Protein AF-Q0U867-F1 (afdb_monomer_lite)

pLDDT: mean 89.94, std 13.3, range [41.59, 98.62]

Sequence (198 aa):
MQDAHPLARLRLETAWANQMTWNLAHVVNYCFDPNAEANNRSRRWQELWDQVDRWSKQRPEGFNPIWQGKGKEHGVFPEVWFTTDWHVLSFGFYHFACILLLTYKPGPKFAIRNATGLSDANQQILDHARVICGACKCAPETGPLSITVCHTIFIWGPLVTDPAEREEIAKLLVAFEQNHFWPTAWIITALKKEWGIS

Foldseek 3Di:
DPPDDVVVVVVLLVVLLVQLVVLLVLLVCLLPPPPDDPVCNQVSLVVSVVSLVCSVVPPDPLLAFPDWACDPPDRPAIAGHHPDLSSLLSLLSSLLSLLSSLQSNDDDPPPDPPDPDDDPSLVSNVNSLSHLLNSCVNCVVNLVSLVSNLVSCVSNLLVDQDPVVLVSSLVSLVSSCVVPVDPCVVVNVVSCVSNVHD

Radius of gyration: 18.04 Å; chains: 1; bounding box: 52×46×53 Å

Organism: Phaeosphaeria nodorum (strain SN15 / ATCC MYA-4574 / FGSC 10173) (NCBI:txid321614)

Secondary structure (DSSP, 8-state):
-----HHHHHHHHHHHHHHHHHHHHHHHHHHH-TT--GGGHHHHHHHHHHHHHHHHHHS-GGGS-SEEEEPSTT-SSEEEE-SSHHHHHHHHHHHHHHHHHHHT--S---S-S--SS--HHHHHHHHHHHHHHHHHHH-TT-HHHHHHHHHHHHHHGGG---HHHHHHHHHHHHHHHHHH----HHHHHHHHHHTT--

Structure (mmCIF, N/CA/C/O backbone):
data_AF-Q0U867-F1
#
_entry.id   AF-Q0U867-F1
#
loop_
_atom_site.group_PDB
_atom_site.id
_atom_site.type_symbol
_atom_site.label_atom_id
_atom_site.label_alt_id
_atom_site.label_comp_id
_atom_site.label_asym_id
_atom_site.label_entity_id
_atom_site.label_seq_id
_atom_site.pdbx_PDB_ins_code
_atom_site.Cartn_x
_atom_site.Cartn_y
_atom_site.Cartn_z
_atom_site.occupancy
_atom_site.B_iso_or_equiv
_atom_site.auth_seq_id
_atom_site.auth_comp_id
_atom_site.auth_asym_id
_atom_site.auth_atom_id
_atom_site.pdbx_PDB_model_num
ATOM 1 N N . MET A 1 1 ? 17.352 -18.228 -27.689 1.00 44.47 1 MET A N 1
ATOM 2 C CA . MET A 1 1 ? 16.931 -17.183 -26.738 1.00 44.47 1 MET A CA 1
ATOM 3 C C . MET A 1 1 ? 18.223 -16.598 -26.189 1.00 44.47 1 MET A C 1
ATOM 5 O O . MET A 1 1 ? 18.904 -17.294 -25.457 1.00 44.47 1 MET A O 1
ATOM 9 N N . GLN A 1 2 ? 18.689 -15.458 -26.706 1.00 50.69 2 GLN A N 1
ATOM 10 C CA . GLN A 1 2 ? 19.901 -14.832 -26.165 1.00 50.69 2 GLN A CA 1
ATOM 11 C C . GLN A 1 2 ? 19.541 -14.300 -24.782 1.00 50.69 2 GLN A C 1
ATOM 13 O O . GLN A 1 2 ? 18.705 -13.402 -24.684 1.00 50.69 2 GLN A O 1
ATOM 18 N N . ASP A 1 3 ? 20.119 -14.885 -23.736 1.00 54.28 3 ASP A N 1
ATOM 19 C CA . ASP A 1 3 ? 19.972 -14.378 -22.379 1.00 54.28 3 ASP A CA 1
ATOM 20 C C . ASP A 1 3 ? 20.507 -12.946 -22.351 1.00 54.28 3 ASP A C 1
ATOM 22 O O . ASP A 1 3 ? 21.703 -12.693 -22.517 1.00 54.28 3 ASP A O 1
ATOM 26 N N . ALA A 1 4 ? 19.593 -11.985 -22.229 1.00 71.06 4 ALA A N 1
ATOM 27 C CA . ALA A 1 4 ? 19.949 -10.587 -22.084 1.00 71.06 4 ALA A CA 1
ATOM 28 C C . ALA A 1 4 ? 20.891 -10.436 -20.881 1.00 71.06 4 ALA A C 1
ATOM 30 O O . ALA A 1 4 ? 20.651 -11.008 -19.817 1.00 71.06 4 ALA A O 1
ATOM 31 N N . HIS A 1 5 ? 21.959 -9.652 -21.053 1.00 80.94 5 HIS A N 1
ATOM 32 C CA . HIS A 1 5 ? 22.951 -9.394 -20.011 1.00 80.94 5 HIS A CA 1
ATOM 33 C C . HIS A 1 5 ? 22.255 -9.037 -18.677 1.00 80.94 5 HIS A C 1
ATOM 35 O O . HIS A 1 5 ? 21.370 -8.177 -18.697 1.00 80.94 5 HIS A O 1
ATOM 41 N N . PRO A 1 6 ? 22.645 -9.603 -17.515 1.00 81.50 6 PRO A N 1
ATOM 42 C CA . PRO A 1 6 ? 21.950 -9.389 -16.236 1.00 81.50 6 PRO A CA 1
ATOM 43 C C . PRO A 1 6 ? 21.694 -7.912 -15.890 1.00 81.50 6 PRO A C 1
ATOM 45 O O . PRO A 1 6 ? 20.627 -7.547 -15.402 1.00 81.50 6 PRO A O 1
ATOM 48 N N . LEU A 1 7 ? 22.637 -7.028 -16.234 1.00 85.75 7 LEU A N 1
ATOM 49 C CA . LEU A 1 7 ? 22.480 -5.575 -16.067 1.00 85.75 7 LEU A CA 1
ATOM 50 C C . LEU A 1 7 ? 21.364 -4.949 -16.920 1.00 85.75 7 LEU A C 1
ATOM 52 O O . LEU A 1 7 ? 20.786 -3.947 -16.510 1.00 85.75 7 LEU A O 1
ATOM 56 N N . ALA A 1 8 ? 21.056 -5.492 -18.100 1.00 85.75 8 ALA A N 1
ATOM 57 C CA . ALA A 1 8 ? 19.957 -5.001 -18.930 1.00 85.75 8 ALA A CA 1
ATOM 58 C C . ALA A 1 8 ? 18.604 -5.297 -18.269 1.00 85.75 8 ALA A C 1
ATOM 60 O O . ALA A 1 8 ? 17.744 -4.418 -18.212 1.00 85.75 8 ALA A O 1
ATOM 61 N N . ARG A 1 9 ? 18.456 -6.497 -17.693 1.00 84.44 9 ARG A N 1
ATOM 62 C CA . ARG A 1 9 ? 17.285 -6.863 -16.890 1.00 84.44 9 ARG A CA 1
ATOM 63 C C . ARG A 1 9 ? 17.156 -5.971 -15.657 1.00 84.44 9 ARG A C 1
ATOM 65 O O . ARG A 1 9 ? 16.085 -5.418 -15.432 1.00 84.44 9 ARG A O 1
ATOM 72 N N . LEU A 1 10 ? 18.247 -5.770 -14.915 1.00 86.56 10 LEU A N 1
ATOM 73 C CA . LEU A 1 10 ? 18.243 -4.912 -13.728 1.00 86.56 10 LEU A CA 1
ATOM 74 C C . LEU A 1 10 ? 17.824 -3.472 -14.061 1.00 86.56 10 LEU A C 1
ATOM 76 O O . LEU A 1 10 ? 16.982 -2.908 -13.373 1.00 86.56 10 LEU A O 1
ATOM 80 N N . ARG A 1 11 ? 18.350 -2.892 -15.150 1.00 89.06 11 ARG A N 1
ATOM 81 C CA . ARG A 1 11 ? 17.951 -1.551 -15.618 1.00 89.06 11 ARG A CA 1
ATOM 82 C C . ARG A 1 11 ? 16.455 -1.462 -15.909 1.00 89.06 11 ARG A C 1
ATOM 84 O O . ARG A 1 11 ? 15.832 -0.466 -15.549 1.00 89.06 11 ARG A O 1
ATOM 91 N N . LEU A 1 12 ? 15.890 -2.486 -16.548 1.00 90.50 12 LEU A N 1
ATOM 92 C CA . LEU A 1 12 ? 14.460 -2.540 -16.836 1.00 90.50 12 LEU A CA 1
ATOM 93 C C . LEU A 1 12 ? 13.636 -2.643 -15.545 1.00 90.50 12 LEU A C 1
ATOM 95 O O . LEU A 1 12 ? 12.696 -1.873 -15.374 1.00 90.50 12 LEU A O 1
ATOM 99 N N . GLU A 1 13 ? 14.002 -3.533 -14.619 1.00 92.00 13 GLU A N 1
ATOM 100 C CA . GLU A 1 13 ? 13.322 -3.659 -13.320 1.00 92.00 13 GLU A CA 1
ATOM 101 C C . GLU A 1 13 ? 13.399 -2.348 -12.517 1.00 92.00 13 GLU A C 1
ATOM 103 O O . GLU A 1 13 ? 12.382 -1.862 -12.028 1.00 92.00 13 GLU A O 1
ATOM 108 N N . THR A 1 14 ? 14.563 -1.692 -12.466 1.00 93.75 14 THR A N 1
ATOM 109 C CA . THR A 1 14 ? 14.699 -0.378 -11.816 1.00 93.75 14 THR A CA 1
ATOM 110 C C . THR A 1 14 ? 13.812 0.684 -12.471 1.00 93.75 14 THR A C 1
ATOM 112 O O . THR A 1 14 ? 13.195 1.483 -11.768 1.00 93.75 14 THR A O 1
ATOM 115 N N . ALA A 1 15 ? 13.694 0.695 -13.803 1.00 96.38 15 ALA A N 1
ATOM 116 C CA . ALA A 1 15 ? 12.822 1.636 -14.504 1.00 96.38 15 ALA A CA 1
ATOM 117 C C . ALA A 1 15 ? 11.340 1.440 -14.134 1.00 96.38 15 ALA A C 1
ATOM 119 O O . ALA A 1 15 ? 10.644 2.423 -13.885 1.00 96.38 15 ALA A O 1
ATOM 120 N N . TRP A 1 16 ? 10.872 0.192 -14.031 1.00 97.38 16 TRP A N 1
ATOM 121 C CA . TRP A 1 16 ? 9.497 -0.121 -13.621 1.00 97.38 16 TRP A CA 1
ATOM 122 C C . TRP A 1 16 ? 9.206 0.253 -12.167 1.00 97.38 16 TRP A C 1
ATOM 124 O O . TRP A 1 16 ? 8.145 0.819 -11.888 1.00 97.38 16 TRP A O 1
ATOM 134 N N . ALA A 1 17 ? 10.146 -0.005 -11.255 1.00 97.38 17 ALA A N 1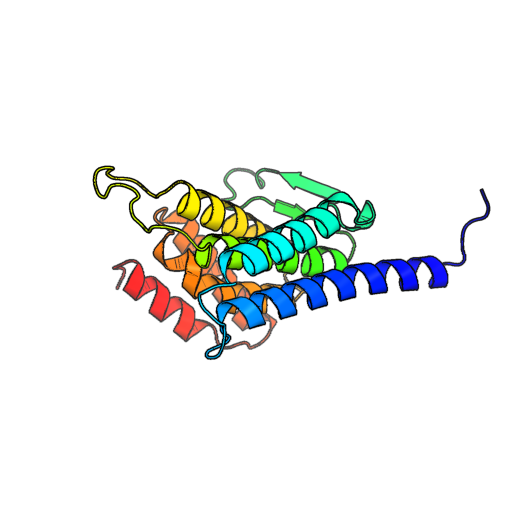
ATOM 135 C CA . ALA A 1 17 ? 10.018 0.408 -9.860 1.00 97.38 17 ALA A CA 1
ATOM 136 C C . ALA A 1 17 ? 9.960 1.941 -9.740 1.00 97.38 17 ALA A C 1
ATOM 138 O O . ALA A 1 17 ? 9.046 2.494 -9.126 1.00 97.38 17 ALA A O 1
ATOM 139 N N . ASN A 1 18 ? 10.869 2.641 -10.425 1.00 97.62 18 ASN A N 1
ATOM 140 C CA . ASN A 1 18 ? 10.888 4.103 -10.467 1.00 97.62 18 ASN A CA 1
ATOM 141 C C . ASN A 1 18 ? 9.613 4.684 -11.084 1.00 97.62 18 ASN A C 1
ATOM 143 O O . ASN A 1 18 ? 9.127 5.714 -10.621 1.00 97.62 18 ASN A O 1
ATOM 147 N N . GLN A 1 19 ? 9.044 4.026 -12.096 1.00 98.25 19 GLN A N 1
ATOM 148 C CA . GLN A 1 19 ? 7.783 4.451 -12.692 1.00 98.25 19 GLN A CA 1
ATOM 149 C C . GLN A 1 19 ? 6.631 4.392 -11.681 1.00 98.25 19 GLN A C 1
ATOM 151 O O . GLN A 1 19 ? 5.823 5.318 -11.648 1.00 98.25 19 GLN A O 1
ATOM 156 N N . MET A 1 20 ? 6.558 3.366 -10.824 1.00 98.50 20 MET A N 1
ATOM 157 C CA . MET A 1 20 ? 5.519 3.320 -9.788 1.00 98.50 20 MET A CA 1
ATOM 158 C C . MET A 1 20 ? 5.722 4.403 -8.730 1.00 98.50 20 MET A C 1
ATOM 160 O O . MET A 1 20 ? 4.768 5.079 -8.357 1.00 98.50 20 MET A O 1
ATOM 164 N N . THR A 1 21 ? 6.964 4.631 -8.299 1.00 98.31 21 THR A N 1
ATOM 165 C CA . THR A 1 21 ? 7.303 5.743 -7.398 1.00 98.31 21 THR A CA 1
ATOM 166 C C . THR A 1 21 ? 6.866 7.086 -7.987 1.00 98.31 21 THR A C 1
ATOM 168 O O . THR A 1 21 ? 6.229 7.892 -7.310 1.00 98.31 21 THR A O 1
ATOM 171 N N . TRP A 1 22 ? 7.145 7.311 -9.272 1.00 98.38 22 TRP A N 1
ATOM 172 C CA . TRP A 1 22 ? 6.750 8.516 -10.000 1.00 98.38 22 TRP A CA 1
ATOM 173 C C . TRP A 1 22 ? 5.226 8.669 -10.104 1.00 98.38 22 TRP A C 1
ATOM 175 O O . TRP A 1 22 ? 4.683 9.746 -9.852 1.00 98.38 22 TRP A O 1
ATOM 185 N N . ASN A 1 23 ? 4.519 7.580 -10.414 1.00 98.62 23 ASN A N 1
ATOM 186 C CA . ASN A 1 23 ? 3.059 7.560 -10.448 1.00 98.62 23 ASN A CA 1
ATOM 187 C C . ASN A 1 23 ? 2.467 7.915 -9.074 1.00 98.62 23 ASN A C 1
ATOM 189 O O . ASN A 1 23 ? 1.578 8.763 -8.993 1.00 98.62 23 ASN A O 1
ATOM 193 N N . LEU A 1 24 ? 2.984 7.326 -7.989 1.00 98.50 24 LEU A N 1
ATOM 194 C CA . LEU A 1 24 ? 2.548 7.643 -6.628 1.00 98.50 24 LEU A CA 1
ATOM 195 C C . LEU A 1 24 ? 2.808 9.116 -6.286 1.00 98.50 24 LEU A C 1
ATOM 197 O O . LEU A 1 24 ? 1.918 9.773 -5.754 1.00 98.50 24 LEU A O 1
ATOM 201 N N . ALA A 1 25 ? 3.974 9.663 -6.636 1.00 98.06 25 ALA A N 1
ATOM 202 C CA . ALA A 1 25 ? 4.282 11.075 -6.406 1.00 98.06 25 ALA A CA 1
ATOM 203 C C . ALA A 1 25 ? 3.271 12.006 -7.098 1.00 98.06 25 ALA A C 1
ATOM 205 O O . ALA A 1 25 ? 2.793 12.971 -6.502 1.00 98.06 25 ALA A O 1
ATOM 206 N N . HIS A 1 26 ? 2.872 11.690 -8.333 1.00 97.69 26 HIS A N 1
ATOM 207 C CA . HIS A 1 26 ? 1.822 12.437 -9.024 1.00 97.69 26 HIS A CA 1
ATOM 208 C C . HIS A 1 26 ? 0.452 12.330 -8.350 1.00 97.69 26 HIS A C 1
ATOM 210 O O . HIS A 1 26 ? -0.274 13.326 -8.307 1.00 97.69 26 HIS A O 1
ATOM 216 N N . VAL A 1 27 ? 0.100 11.154 -7.826 1.00 97.88 27 VAL A N 1
ATOM 217 C CA . VAL A 1 27 ? -1.142 10.953 -7.069 1.00 97.88 27 VAL A CA 1
ATOM 218 C C . VAL A 1 27 ? -1.122 11.754 -5.769 1.00 97.88 27 VAL A C 1
ATOM 220 O O . VAL A 1 27 ? -2.089 12.457 -5.484 1.00 97.88 27 VAL A O 1
ATOM 223 N N . VAL A 1 28 ? -0.023 11.707 -5.012 1.00 96.19 28 VAL A N 1
ATOM 224 C CA . VAL A 1 28 ? 0.166 12.493 -3.782 1.00 96.19 28 VAL A 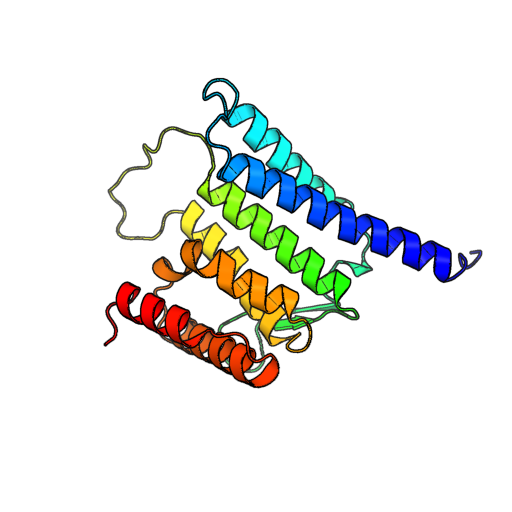CA 1
ATOM 225 C C . VAL A 1 28 ? 0.028 13.984 -4.084 1.00 96.19 28 VAL A C 1
ATOM 227 O O . VAL A 1 28 ? -0.778 14.655 -3.443 1.00 96.19 28 VAL A O 1
ATOM 230 N N . ASN A 1 29 ? 0.717 14.486 -5.114 1.00 95.00 29 ASN A N 1
ATOM 231 C CA . ASN A 1 29 ? 0.597 15.883 -5.528 1.00 95.00 29 ASN A CA 1
ATOM 232 C C . ASN A 1 29 ? -0.854 16.240 -5.862 1.00 95.00 29 ASN A C 1
ATOM 234 O O . ASN A 1 29 ? -1.367 17.221 -5.352 1.00 95.00 29 ASN A O 1
ATOM 238 N N . TYR A 1 30 ? -1.568 15.417 -6.631 1.00 94.00 30 TYR A N 1
ATOM 239 C CA . TYR A 1 30 ? -2.987 15.658 -6.913 1.00 94.00 30 TYR A CA 1
ATOM 240 C C . TYR A 1 30 ? -3.870 15.695 -5.647 1.00 94.00 30 TYR A C 1
ATOM 242 O O . TYR A 1 30 ? -4.805 16.497 -5.563 1.00 94.00 30 TYR A O 1
ATOM 250 N N . CYS A 1 31 ? -3.601 14.835 -4.662 1.00 92.50 31 CYS A N 1
ATOM 251 C CA . CYS A 1 31 ? -4.399 14.765 -3.437 1.00 92.50 31 CYS A CA 1
ATOM 252 C C . CYS A 1 31 ? -4.208 16.001 -2.553 1.00 92.50 31 CYS A C 1
ATOM 254 O O . CYS A 1 31 ? -5.185 16.485 -1.979 1.00 92.50 31 CYS A O 1
ATOM 256 N N . PHE A 1 32 ? -2.979 16.521 -2.483 1.00 90.69 32 PHE A N 1
ATOM 257 C CA . PHE A 1 32 ? -2.582 17.569 -1.540 1.00 90.69 32 PHE A CA 1
ATOM 258 C C . PHE A 1 32 ? -2.212 18.913 -2.192 1.00 90.69 32 PHE A C 1
ATOM 260 O O . PHE A 1 32 ? -1.749 19.804 -1.488 1.00 90.69 32 PHE A O 1
ATOM 267 N N . ASP A 1 33 ? -2.425 19.088 -3.501 1.00 87.25 33 ASP A N 1
ATOM 268 C CA . ASP A 1 33 ? -2.214 20.367 -4.193 1.00 87.25 33 ASP A CA 1
ATOM 269 C C . ASP A 1 33 ? -3.298 21.391 -3.797 1.00 87.25 33 ASP A C 1
ATOM 271 O O . ASP A 1 33 ? -4.476 21.203 -4.140 1.00 87.25 33 ASP A O 1
ATOM 275 N N . PRO A 1 34 ? -2.928 22.482 -3.095 1.00 76.94 34 PRO A N 1
ATOM 276 C CA . PRO A 1 34 ? -3.868 23.518 -2.680 1.00 76.94 34 PRO A CA 1
ATOM 277 C C . PRO A 1 34 ? -4.344 24.394 -3.848 1.00 76.94 34 PRO A C 1
ATOM 279 O O . PRO A 1 34 ? -5.368 25.061 -3.722 1.00 76.94 34 PRO A O 1
ATOM 282 N N . ASN A 1 35 ? -3.627 24.391 -4.976 1.00 79.19 35 ASN A N 1
ATOM 283 C CA . ASN A 1 35 ? -3.901 25.227 -6.146 1.00 79.19 35 ASN A CA 1
ATOM 284 C C . ASN A 1 35 ? -4.656 24.475 -7.254 1.00 79.19 35 ASN A C 1
ATOM 286 O O . ASN A 1 35 ? -4.872 25.024 -8.335 1.00 79.19 35 ASN A O 1
ATOM 290 N N . ALA A 1 36 ? -5.059 23.224 -7.016 1.00 70.00 36 ALA A N 1
ATOM 291 C CA . ALA A 1 36 ? -5.721 22.409 -8.023 1.00 70.00 36 ALA A CA 1
ATOM 292 C C . ALA A 1 36 ? -7.088 23.000 -8.419 1.00 70.00 36 ALA A C 1
ATOM 294 O O . ALA A 1 36 ? -8.032 23.018 -7.625 1.00 70.00 36 ALA A O 1
ATOM 295 N N . GLU A 1 37 ? -7.219 23.432 -9.676 1.00 70.06 37 GLU A N 1
ATOM 296 C CA . GLU A 1 37 ? -8.474 23.967 -10.204 1.00 70.06 37 GLU A CA 1
ATOM 297 C C . GLU A 1 37 ? -9.603 22.925 -10.156 1.00 70.06 37 GLU A C 1
ATOM 299 O O . GLU A 1 37 ? -9.501 21.823 -10.710 1.00 70.06 37 GLU A O 1
ATOM 304 N N . ALA A 1 38 ? -10.732 23.298 -9.546 1.00 70.56 38 ALA A N 1
ATOM 305 C CA . ALA A 1 38 ? -11.891 22.417 -9.384 1.00 70.56 38 ALA A CA 1
ATOM 306 C C . ALA A 1 38 ? -12.439 21.890 -10.725 1.00 70.56 38 ALA A C 1
ATOM 308 O O . ALA A 1 38 ? -12.866 20.738 -10.809 1.00 70.56 38 ALA A O 1
ATOM 309 N N . ASN A 1 39 ? -12.363 22.704 -11.784 1.00 69.06 39 ASN A N 1
ATOM 310 C CA . ASN A 1 39 ? -12.957 22.412 -13.092 1.00 69.06 39 ASN A CA 1
ATOM 311 C C . ASN A 1 39 ? -12.278 21.251 -13.841 1.00 69.06 39 ASN A C 1
ATOM 313 O O . ASN A 1 39 ? -12.902 20.646 -14.707 1.00 69.06 39 ASN A O 1
ATOM 317 N N . ASN A 1 40 ? -11.041 20.886 -13.480 1.00 83.31 40 ASN A N 1
ATOM 318 C CA . ASN A 1 40 ? -10.289 19.803 -14.129 1.00 83.31 40 ASN A CA 1
ATOM 319 C C . ASN A 1 40 ? -10.017 18.605 -13.209 1.00 83.31 40 ASN A C 1
ATOM 321 O O . ASN A 1 40 ? -9.395 17.625 -13.629 1.00 83.31 40 ASN A O 1
ATOM 325 N N . ARG A 1 41 ? -10.502 18.643 -11.963 1.00 87.44 41 ARG A N 1
ATOM 326 C CA . ARG A 1 41 ? -10.140 17.658 -10.938 1.00 87.44 41 ARG A CA 1
ATOM 327 C C . ARG A 1 41 ? -10.597 16.239 -11.292 1.00 87.44 41 ARG A C 1
ATOM 329 O O . ARG A 1 41 ? -9.806 15.309 -11.176 1.00 87.44 41 ARG A O 1
ATOM 336 N N . SER A 1 42 ? -11.825 16.072 -11.793 1.00 90.19 42 SER A N 1
ATOM 337 C CA . SER A 1 42 ? -12.367 14.766 -12.219 1.00 90.19 42 SER A CA 1
ATOM 338 C C . SER A 1 42 ? -11.581 14.148 -13.371 1.00 90.19 42 SER A C 1
ATOM 340 O O . SER A 1 42 ? -11.260 12.963 -13.338 1.00 90.19 42 SER A O 1
ATOM 342 N N . ARG A 1 43 ? -11.229 14.960 -14.376 1.00 92.00 43 ARG A N 1
ATOM 343 C CA . ARG A 1 43 ? -10.413 14.511 -15.507 1.00 92.00 43 ARG A CA 1
ATOM 344 C C . ARG A 1 43 ? -9.021 14.101 -15.035 1.00 92.00 43 ARG A C 1
ATOM 346 O O . ARG A 1 43 ? -8.564 13.013 -15.368 1.00 92.00 43 ARG A O 1
ATOM 353 N N . ARG A 1 44 ? -8.377 14.942 -14.219 1.00 94.19 44 ARG A N 1
ATOM 354 C CA . ARG A 1 44 ? -7.041 14.660 -13.688 1.00 94.19 44 ARG A CA 1
ATOM 355 C C . ARG A 1 44 ? -7.020 13.391 -12.838 1.00 94.19 44 ARG A C 1
ATOM 357 O O . ARG A 1 44 ? -6.089 12.601 -12.949 1.00 94.19 44 ARG A O 1
ATOM 364 N N . TRP A 1 45 ? -8.050 13.183 -12.021 1.00 95.25 45 TRP A N 1
ATOM 365 C CA . TRP A 1 45 ? -8.222 11.952 -11.256 1.00 95.25 45 TRP A CA 1
ATOM 366 C C . TRP A 1 45 ? -8.272 10.718 -12.162 1.00 95.25 45 TRP A C 1
ATOM 368 O O . TRP A 1 45 ? -7.547 9.758 -11.915 1.00 95.25 45 TRP A O 1
ATOM 378 N N . GLN A 1 46 ? -9.078 10.761 -13.230 1.00 96.31 46 GLN A N 1
ATOM 379 C CA . GLN A 1 46 ? -9.201 9.646 -14.171 1.00 96.31 46 GLN A CA 1
ATOM 380 C C . GLN A 1 46 ? -7.868 9.350 -14.868 1.00 96.31 46 GLN A C 1
ATOM 382 O O . GLN A 1 46 ? -7.456 8.197 -14.935 1.00 96.31 46 GLN A O 1
ATOM 387 N N . GLU A 1 47 ? -7.149 10.383 -15.318 1.00 97.12 47 GLU A N 1
ATOM 388 C CA . GLU A 1 47 ? -5.829 10.229 -15.944 1.00 97.12 47 GLU A CA 1
ATOM 389 C C . GLU A 1 47 ? -4.823 9.522 -15.021 1.00 97.12 47 GLU A C 1
ATOM 391 O O . GLU A 1 47 ? -4.051 8.674 -15.476 1.00 97.12 47 GLU A O 1
ATOM 396 N N . LEU A 1 48 ? -4.839 9.861 -13.728 1.00 98.25 48 LEU A N 1
ATOM 397 C CA . LEU A 1 48 ? -3.981 9.249 -12.714 1.00 98.25 48 LEU A CA 1
ATOM 398 C C . LEU A 1 48 ? -4.395 7.811 -12.399 1.00 98.25 48 LEU A C 1
ATOM 400 O O . LEU A 1 48 ? -3.526 6.946 -12.291 1.00 98.25 48 LEU A O 1
ATOM 404 N N . TRP A 1 49 ? -5.699 7.539 -12.300 1.00 98.25 49 TRP A N 1
ATOM 405 C CA . TRP A 1 49 ? -6.209 6.175 -12.154 1.00 98.25 49 TRP A CA 1
ATOM 406 C C . TRP A 1 49 ? -5.749 5.294 -13.311 1.00 98.25 49 TRP A C 1
ATOM 408 O O . TRP A 1 49 ? -5.147 4.246 -13.087 1.00 98.25 49 TRP A O 1
ATOM 418 N N . ASP A 1 50 ? -5.935 5.762 -14.544 1.00 98.44 50 ASP A N 1
ATOM 419 C CA . ASP A 1 50 ? -5.520 5.029 -15.736 1.00 98.44 50 ASP A CA 1
ATOM 420 C C . ASP A 1 50 ? -3.998 4.835 -15.781 1.00 98.44 50 ASP A C 1
ATOM 422 O O . ASP A 1 50 ? -3.515 3.824 -16.280 1.00 98.44 50 ASP A O 1
ATOM 426 N N . GLN A 1 51 ? -3.211 5.786 -15.270 1.00 98.44 51 GLN A N 1
ATOM 427 C CA . GLN A 1 51 ? -1.754 5.657 -15.192 1.00 98.44 51 GLN A CA 1
ATOM 428 C C . GLN A 1 51 ? -1.320 4.552 -14.218 1.00 98.44 51 GLN A C 1
ATOM 430 O O . GLN A 1 51 ? -0.459 3.740 -14.567 1.00 98.44 51 GLN A O 1
ATOM 435 N N . VAL A 1 52 ? -1.923 4.504 -13.029 1.00 98.62 52 VAL A N 1
ATOM 436 C CA . VAL A 1 52 ? -1.657 3.481 -12.004 1.00 98.62 52 VAL A CA 1
ATOM 437 C C . VAL A 1 52 ? -2.133 2.101 -12.474 1.00 98.62 52 VAL A C 1
ATOM 439 O O . VAL A 1 52 ? -1.398 1.119 -12.364 1.00 98.62 52 VAL A O 1
ATOM 442 N N . ASP A 1 53 ? -3.321 2.028 -13.076 1.00 98.31 53 ASP A N 1
ATOM 443 C CA . ASP A 1 53 ? -3.883 0.799 -13.642 1.00 98.31 53 ASP A CA 1
ATOM 444 C C . ASP A 1 53 ? -3.051 0.271 -14.824 1.00 98.31 53 ASP A C 1
ATOM 446 O O . ASP A 1 53 ? -2.741 -0.922 -14.883 1.00 98.31 53 ASP A O 1
ATOM 450 N N . ARG A 1 54 ? -2.597 1.150 -15.729 1.00 98.44 54 ARG A N 1
ATOM 451 C CA . ARG A 1 54 ? -1.685 0.764 -16.820 1.00 98.44 54 ARG A CA 1
ATOM 452 C C . ARG A 1 54 ? -0.380 0.187 -16.293 1.00 98.44 54 ARG A C 1
ATOM 454 O O . ARG A 1 54 ? 0.051 -0.843 -16.803 1.00 98.44 54 ARG A O 1
ATOM 461 N N . TRP A 1 55 ? 0.228 0.810 -15.281 1.00 98.44 55 TRP A N 1
ATOM 462 C CA . TRP A 1 55 ? 1.434 0.260 -14.656 1.00 98.44 55 TRP A CA 1
ATOM 463 C C . TRP A 1 55 ? 1.173 -1.147 -14.113 1.00 98.44 55 TRP A C 1
ATOM 465 O O . TRP A 1 55 ? 1.923 -2.071 -14.415 1.00 98.44 55 TRP A O 1
ATOM 475 N N . SER A 1 56 ? 0.058 -1.340 -13.402 1.00 97.81 56 SER A N 1
ATOM 476 C CA . SER A 1 56 ? -0.326 -2.653 -12.877 1.00 97.81 56 SER A CA 1
ATOM 477 C C . SER A 1 56 ? -0.463 -3.694 -13.991 1.00 97.81 56 SER A C 1
ATOM 479 O O . SER A 1 56 ? 0.083 -4.788 -13.885 1.00 97.81 56 SER A O 1
ATOM 481 N N . LYS A 1 57 ? -1.117 -3.355 -15.101 1.00 97.56 57 LYS A N 1
ATOM 482 C CA . LYS A 1 57 ? -1.347 -4.293 -16.210 1.00 97.56 57 LYS A CA 1
ATOM 483 C C . LYS A 1 57 ? -0.107 -4.598 -17.050 1.00 97.56 57 LYS A C 1
ATOM 485 O O . LYS A 1 57 ? -0.060 -5.651 -17.675 1.00 97.56 57 LYS A O 1
ATOM 490 N N . GLN A 1 58 ? 0.853 -3.676 -17.121 1.00 96.81 58 GLN A N 1
ATOM 491 C CA . GLN A 1 58 ? 1.993 -3.770 -18.043 1.00 96.81 58 GLN A CA 1
ATOM 492 C C . GLN A 1 58 ? 3.315 -4.140 -17.367 1.00 96.81 58 GLN A C 1
ATOM 494 O O . GLN A 1 58 ? 4.274 -4.463 -18.069 1.00 96.81 58 GLN A O 1
ATOM 499 N N . ARG A 1 59 ? 3.389 -4.082 -16.030 1.00 95.50 59 ARG A N 1
ATOM 500 C CA . ARG A 1 59 ? 4.614 -4.413 -15.298 1.00 95.50 59 ARG A CA 1
ATOM 501 C C . ARG A 1 59 ? 5.083 -5.851 -15.592 1.00 95.50 59 ARG A C 1
ATOM 503 O O . ARG A 1 59 ? 4.247 -6.733 -15.795 1.00 95.50 59 ARG A O 1
ATOM 510 N N . PRO A 1 60 ? 6.400 -6.119 -15.567 1.00 95.12 60 PRO A N 1
ATOM 511 C CA . PRO A 1 60 ? 6.937 -7.466 -15.724 1.00 95.12 60 PRO A CA 1
ATOM 512 C C . PRO A 1 60 ? 6.449 -8.419 -14.630 1.00 95.12 60 PRO A C 1
ATOM 514 O O . PRO A 1 60 ? 6.181 -7.998 -13.506 1.00 95.12 60 PRO A O 1
ATOM 517 N N . GLU A 1 61 ? 6.445 -9.721 -14.920 1.00 92.81 61 GLU A N 1
ATOM 518 C CA . GLU A 1 61 ? 5.973 -10.761 -13.991 1.00 92.81 61 GLU A CA 1
ATOM 519 C C . GLU A 1 61 ? 6.703 -10.776 -12.642 1.00 92.81 61 GLU A C 1
ATOM 521 O O . GLU A 1 61 ? 6.104 -11.144 -11.638 1.00 92.81 61 GLU A O 1
ATOM 526 N N . GLY A 1 62 ? 7.962 -10.324 -12.586 1.00 92.44 62 GLY A N 1
ATOM 527 C CA . GLY A 1 62 ? 8.713 -10.205 -11.329 1.00 92.44 62 GLY A CA 1
ATOM 528 C C . GLY A 1 62 ? 8.057 -9.275 -10.300 1.00 92.44 62 GLY A C 1
ATOM 529 O O . GLY A 1 62 ? 8.238 -9.465 -9.104 1.00 92.44 62 GLY A O 1
ATOM 530 N N . PHE A 1 63 ? 7.232 -8.322 -10.749 1.00 95.69 63 PHE A N 1
ATOM 531 C CA . PHE A 1 63 ? 6.449 -7.436 -9.883 1.00 95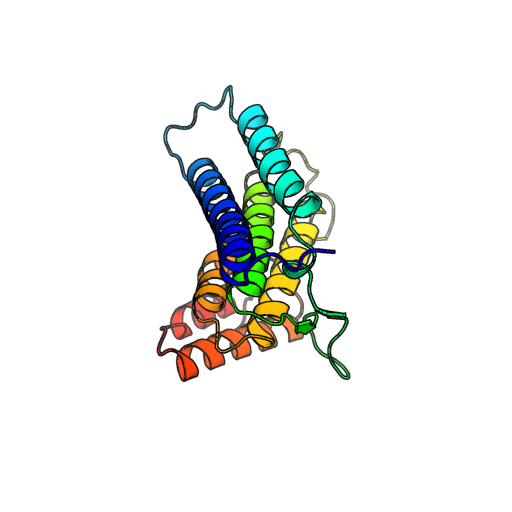.69 63 PHE A CA 1
ATOM 532 C C . PHE A 1 63 ? 5.127 -8.064 -9.409 1.00 95.69 63 PHE A C 1
ATOM 534 O O . PHE A 1 63 ? 4.292 -7.376 -8.814 1.00 95.69 63 PHE A O 1
ATOM 541 N N . ASN A 1 64 ? 4.887 -9.342 -9.696 1.00 95.44 64 ASN A N 1
ATOM 542 C CA . ASN A 1 64 ? 3.810 -10.108 -9.085 1.00 95.44 64 ASN A CA 1
ATOM 543 C C . ASN A 1 64 ? 4.348 -10.865 -7.866 1.00 95.44 64 ASN A C 1
ATOM 545 O O . ASN A 1 64 ? 5.497 -11.313 -7.891 1.00 95.44 64 ASN A O 1
ATOM 549 N N . PRO A 1 65 ? 3.539 -11.032 -6.806 1.00 95.75 65 PRO A N 1
ATOM 550 C CA . PRO A 1 65 ? 3.912 -11.909 -5.708 1.00 95.75 65 PRO A CA 1
ATOM 551 C C . PRO A 1 65 ? 4.217 -13.316 -6.230 1.00 95.75 65 PRO A C 1
ATOM 553 O O . PRO A 1 65 ? 3.458 -13.856 -7.037 1.00 95.75 65 PRO A O 1
ATOM 556 N N . ILE A 1 66 ? 5.283 -13.940 -5.727 1.00 95.88 66 ILE A N 1
ATOM 557 C CA . ILE A 1 66 ? 5.533 -15.371 -5.969 1.00 95.88 66 ILE A CA 1
ATOM 558 C C . ILE A 1 66 ? 4.524 -16.247 -5.224 1.00 95.88 66 ILE A C 1
ATOM 560 O O . ILE A 1 66 ? 4.302 -17.399 -5.588 1.00 95.88 66 ILE A O 1
ATOM 564 N N . TRP A 1 67 ? 3.905 -15.691 -4.183 1.00 93.62 67 TRP A N 1
ATOM 565 C CA . TRP A 1 67 ? 2.809 -16.304 -3.460 1.00 93.62 67 TRP A CA 1
ATOM 566 C C . TRP A 1 67 ? 1.928 -15.217 -2.846 1.00 93.62 67 TRP A C 1
ATOM 568 O O . TRP A 1 67 ? 2.435 -14.249 -2.274 1.00 93.62 67 TRP A O 1
ATOM 578 N N . GLN A 1 68 ? 0.612 -15.398 -2.943 1.00 92.81 68 GLN A N 1
ATOM 579 C CA . GLN A 1 68 ? -0.382 -14.571 -2.270 1.00 92.81 68 GLN A CA 1
ATOM 580 C C . GLN A 1 68 ? -1.554 -15.447 -1.829 1.00 92.81 68 GLN A C 1
ATOM 582 O O . GLN A 1 68 ? -2.125 -16.188 -2.630 1.00 92.81 68 GLN A O 1
ATOM 587 N N . GLY A 1 69 ? -1.934 -15.350 -0.560 1.00 89.44 69 GLY A N 1
ATOM 588 C CA . GLY A 1 69 ? -2.959 -16.215 0.008 1.00 89.44 69 GLY A CA 1
ATOM 589 C C . GLY A 1 69 ? -3.302 -15.866 1.447 1.00 89.44 69 GLY A C 1
ATOM 590 O O . GLY A 1 69 ? -2.700 -14.985 2.061 1.00 89.44 69 GLY A O 1
ATOM 591 N N . LYS A 1 70 ? -4.300 -16.564 1.995 1.00 82.12 70 LYS A N 1
ATOM 592 C CA . LYS A 1 70 ? -4.602 -16.491 3.429 1.00 82.12 70 LYS A CA 1
ATOM 593 C C . LYS A 1 70 ? -3.406 -17.070 4.186 1.00 82.12 70 LYS A C 1
ATOM 595 O O . LYS A 1 70 ? -2.959 -18.160 3.830 1.00 82.12 70 LYS A O 1
ATOM 600 N N . GLY A 1 71 ? -2.878 -16.336 5.167 1.00 64.94 71 GLY A N 1
ATOM 601 C CA . GLY A 1 71 ? -1.733 -16.800 5.952 1.00 64.94 71 GLY A CA 1
ATOM 602 C C . GLY A 1 71 ? -2.012 -18.123 6.671 1.00 64.94 71 GLY A C 1
ATOM 603 O O . GLY A 1 71 ? -3.171 -18.545 6.774 1.00 64.94 71 GLY A O 1
ATOM 604 N N . LYS A 1 72 ? -0.960 -18.790 7.165 1.00 61.19 72 LYS A N 1
ATOM 605 C CA . LYS A 1 72 ? -1.112 -20.048 7.928 1.00 61.19 72 LYS A CA 1
ATOM 606 C C . LYS A 1 72 ? -2.127 -19.874 9.069 1.00 61.19 72 LYS A C 1
ATOM 608 O O . LYS A 1 72 ? -2.142 -18.828 9.711 1.00 61.19 72 LYS A O 1
ATOM 613 N N . GLU A 1 73 ? -2.986 -20.885 9.239 1.00 52.78 73 GLU A N 1
ATOM 614 C CA . GLU A 1 73 ? -4.069 -21.028 10.233 1.00 52.78 73 GLU A CA 1
ATOM 615 C C . GLU A 1 73 ? -4.365 -19.760 11.060 1.00 52.78 73 GLU A C 1
ATOM 617 O O . GLU A 1 73 ? -3.859 -19.601 12.167 1.00 52.78 73 GLU A O 1
ATOM 622 N N . HIS A 1 74 ? -5.228 -18.883 10.520 1.00 55.44 74 HIS A N 1
ATOM 623 C CA . HIS A 1 74 ? -5.807 -17.694 11.181 1.00 55.44 74 HIS A CA 1
ATOM 624 C C . HIS A 1 74 ? -5.060 -16.351 11.044 1.00 55.44 74 HIS A C 1
ATOM 626 O O . HIS A 1 74 ? -5.335 -15.419 11.798 1.00 55.44 74 HIS A O 1
ATOM 632 N N . GLY A 1 75 ? -4.179 -16.188 10.051 1.00 71.19 75 GLY A N 1
ATOM 633 C CA . GLY A 1 75 ? -3.631 -14.868 9.710 1.00 71.19 75 GLY A CA 1
ATOM 634 C C . GLY A 1 75 ? -4.714 -13.852 9.310 1.00 71.19 75 GLY A C 1
ATOM 635 O O . GLY A 1 75 ? -5.517 -14.117 8.416 1.00 71.19 75 GLY A O 1
ATOM 636 N N . VAL A 1 76 ? -4.717 -12.685 9.963 1.00 89.69 76 VAL A N 1
ATOM 637 C CA . VAL A 1 76 ? -5.697 -11.607 9.736 1.00 89.69 76 VAL A CA 1
ATOM 638 C C . VAL A 1 76 ? -5.500 -10.917 8.378 1.00 89.69 76 VAL A C 1
ATOM 640 O O . VAL A 1 76 ? -6.461 -10.630 7.666 1.00 89.69 76 VAL A O 1
ATOM 643 N N . PHE A 1 77 ? -4.243 -10.692 7.992 1.00 93.31 77 PHE A N 1
ATOM 644 C CA . PHE A 1 77 ? -3.867 -10.141 6.690 1.00 93.31 77 PHE A CA 1
ATOM 645 C C . PHE A 1 77 ? -3.386 -11.246 5.740 1.00 93.31 77 PHE A C 1
ATOM 647 O O . PHE A 1 77 ? -2.887 -12.277 6.206 1.00 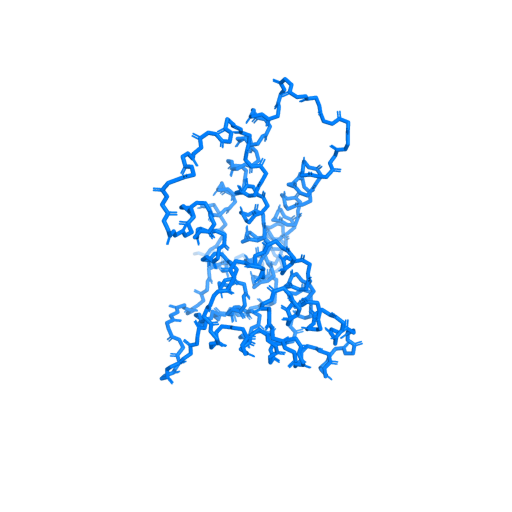93.31 77 PHE A O 1
ATOM 654 N N . PRO A 1 78 ? -3.518 -11.060 4.412 1.00 93.31 78 PRO A N 1
ATOM 655 C CA . PRO A 1 78 ? -2.942 -11.991 3.451 1.00 93.31 78 PRO A CA 1
ATOM 656 C C . PRO A 1 78 ? -1.421 -12.043 3.607 1.00 93.31 78 PRO A C 1
ATOM 658 O O . PRO A 1 78 ? -0.778 -11.026 3.841 1.00 93.31 78 PRO A O 1
ATOM 661 N N . GLU A 1 79 ? -0.830 -13.213 3.426 1.00 93.19 79 GLU A N 1
ATOM 662 C CA . GLU A 1 79 ? 0.615 -13.310 3.233 1.00 93.19 79 GLU A CA 1
ATOM 663 C C . GLU A 1 79 ? 0.921 -12.927 1.764 1.00 93.19 79 GLU A C 1
ATOM 665 O O . GLU A 1 79 ? 0.174 -13.277 0.841 1.00 93.19 79 GLU A O 1
ATOM 670 N N . VAL A 1 80 ? 1.986 -12.156 1.533 1.00 94.88 80 VAL A N 1
ATOM 671 C CA . VAL A 1 80 ? 2.382 -11.698 0.192 1.00 94.88 80 VAL A CA 1
ATOM 672 C C . VAL A 1 80 ? 3.899 -11.759 0.076 1.00 94.88 80 VAL A C 1
ATOM 674 O O . VAL A 1 80 ? 4.608 -10.954 0.675 1.00 94.88 80 VAL A O 1
ATOM 677 N N . TRP A 1 81 ? 4.399 -12.712 -0.705 1.00 95.19 81 TRP A N 1
ATOM 678 C CA . TRP A 1 81 ? 5.830 -12.985 -0.809 1.00 95.19 81 TRP A CA 1
ATOM 679 C C . TRP A 1 81 ? 6.393 -12.496 -2.139 1.00 95.19 81 TRP A C 1
ATOM 681 O O . TRP A 1 81 ? 5.819 -12.743 -3.201 1.00 95.19 81 TRP A O 1
ATOM 691 N N . PHE A 1 82 ? 7.554 -11.849 -2.078 1.00 96.06 82 PHE A N 1
ATOM 692 C CA . PHE A 1 82 ? 8.336 -11.407 -3.229 1.00 96.06 82 PHE A CA 1
ATOM 693 C C . PHE A 1 82 ? 9.772 -11.906 -3.106 1.00 96.06 82 PHE A C 1
ATOM 695 O O . PHE A 1 82 ? 10.232 -12.265 -2.026 1.00 96.06 82 PHE A O 1
ATOM 702 N N . THR A 1 83 ? 10.489 -11.916 -4.225 1.00 91.12 83 THR A N 1
ATOM 703 C CA . THR A 1 83 ? 11.903 -12.307 -4.269 1.00 91.12 83 THR A CA 1
ATOM 704 C C . THR A 1 83 ? 12.860 -11.149 -4.002 1.00 91.12 83 THR A C 1
ATOM 706 O O . THR A 1 83 ? 14.031 -11.399 -3.732 1.00 91.12 83 THR A O 1
ATOM 709 N N . THR A 1 84 ? 12.399 -9.897 -4.114 1.00 92.94 84 THR A N 1
ATOM 710 C CA . THR A 1 84 ? 13.239 -8.698 -3.980 1.00 92.94 84 THR A CA 1
ATOM 711 C C . THR A 1 84 ? 12.469 -7.521 -3.375 1.00 92.94 84 THR A C 1
ATOM 713 O O . THR A 1 84 ? 11.260 -7.364 -3.581 1.00 92.94 84 THR A O 1
ATOM 716 N N . ASP A 1 85 ? 13.197 -6.647 -2.677 1.00 94.38 85 ASP A N 1
ATOM 717 C CA . ASP A 1 85 ? 12.627 -5.511 -1.940 1.00 94.38 85 ASP A CA 1
ATOM 718 C C . ASP A 1 85 ? 11.971 -4.460 -2.849 1.00 94.38 85 ASP A C 1
ATOM 720 O O . ASP A 1 85 ? 10.956 -3.855 -2.506 1.00 94.38 85 ASP A O 1
ATOM 724 N N . TRP A 1 86 ? 12.514 -4.230 -4.048 1.00 95.06 86 TRP A N 1
ATOM 725 C CA . TRP A 1 86 ? 11.937 -3.246 -4.969 1.00 95.06 86 TRP A CA 1
ATOM 726 C C . TRP A 1 86 ? 10.592 -3.699 -5.539 1.00 95.06 86 TRP A C 1
ATOM 728 O O . TRP A 1 86 ? 9.740 -2.850 -5.814 1.00 95.06 86 TRP A O 1
ATOM 738 N N . HIS A 1 87 ? 10.368 -5.009 -5.690 1.00 96.88 87 HIS A N 1
ATOM 739 C CA . HIS A 1 87 ? 9.074 -5.533 -6.122 1.00 96.88 87 HIS A CA 1
ATOM 740 C C . HIS A 1 87 ? 8.016 -5.333 -5.034 1.00 96.88 87 HIS A C 1
ATOM 742 O O . HIS A 1 87 ? 6.955 -4.778 -5.329 1.00 96.88 87 HIS A O 1
ATOM 748 N N . VAL A 1 88 ? 8.321 -5.685 -3.778 1.00 97.12 88 VAL A N 1
ATOM 749 C CA . VAL A 1 88 ? 7.375 -5.491 -2.665 1.00 97.12 88 VAL A CA 1
ATOM 750 C C . VAL A 1 88 ? 7.118 -4.005 -2.387 1.00 97.12 88 VAL A C 1
ATOM 752 O O . VAL A 1 88 ? 5.975 -3.611 -2.153 1.00 97.12 88 VAL A O 1
ATOM 755 N N . LEU A 1 89 ? 8.134 -3.144 -2.503 1.00 97.69 89 LEU A N 1
ATOM 756 C CA . LEU A 1 89 ? 7.955 -1.703 -2.330 1.00 97.69 89 LEU A CA 1
ATOM 757 C C . LEU A 1 89 ? 7.082 -1.101 -3.437 1.00 97.69 89 LEU A C 1
ATOM 759 O O . LEU A 1 89 ? 6.153 -0.349 -3.148 1.00 97.69 89 LEU A O 1
ATOM 763 N N . SER A 1 90 ? 7.329 -1.467 -4.699 1.00 98.12 90 SER A N 1
ATOM 764 C CA . SER A 1 90 ? 6.510 -1.003 -5.828 1.00 98.12 90 SER A CA 1
ATOM 765 C C . SER A 1 90 ? 5.063 -1.480 -5.703 1.00 98.12 90 SER A C 1
ATOM 767 O O . SER A 1 90 ? 4.132 -0.734 -5.998 1.00 98.12 90 SER A O 1
ATOM 769 N N . PHE A 1 91 ? 4.863 -2.703 -5.211 1.00 97.81 91 PHE A N 1
ATOM 770 C CA . PHE A 1 91 ? 3.548 -3.246 -4.895 1.00 97.81 91 PHE A CA 1
ATOM 771 C C . PHE A 1 91 ? 2.839 -2.442 -3.791 1.00 97.81 91 PHE A C 1
ATOM 773 O O . PHE A 1 91 ? 1.678 -2.062 -3.950 1.00 97.81 91 PHE A O 1
ATOM 780 N N . GLY A 1 92 ? 3.549 -2.089 -2.715 1.00 97.88 92 GLY A N 1
ATOM 781 C CA . GLY A 1 92 ? 3.041 -1.190 -1.677 1.00 97.88 92 GLY A CA 1
ATOM 782 C C . GLY A 1 92 ? 2.664 0.194 -2.217 1.00 97.88 92 GLY A C 1
ATOM 783 O O . GLY A 1 92 ? 1.588 0.705 -1.910 1.00 97.88 92 GLY A O 1
ATOM 784 N N . PHE A 1 93 ? 3.498 0.782 -3.080 1.00 98.62 93 PHE A N 1
ATOM 785 C CA . PHE A 1 93 ? 3.230 2.081 -3.710 1.00 98.62 93 PHE A CA 1
ATOM 786 C C . PHE A 1 93 ? 2.031 2.059 -4.655 1.00 98.62 93 PHE A C 1
ATOM 788 O O . PHE A 1 93 ? 1.260 3.019 -4.673 1.00 98.62 93 PHE A O 1
ATOM 795 N N . TYR A 1 94 ? 1.833 0.971 -5.399 1.00 98.62 94 TYR A N 1
ATOM 796 C CA . TYR A 1 94 ? 0.625 0.763 -6.194 1.00 98.62 94 TYR A CA 1
ATOM 797 C C . TYR A 1 94 ? -0.630 0.805 -5.317 1.00 98.62 94 TYR A C 1
ATOM 799 O O . TYR A 1 94 ? -1.538 1.598 -5.568 1.00 98.62 94 TYR A O 1
ATOM 807 N N . HIS A 1 95 ? -0.656 0.022 -4.237 1.00 98.44 95 HIS A N 1
ATOM 808 C CA . HIS A 1 95 ? -1.799 -0.007 -3.328 1.00 98.44 95 HIS A CA 1
ATOM 809 C C . HIS A 1 95 ? -2.014 1.324 -2.600 1.00 98.44 95 HIS A C 1
ATOM 811 O O . HIS A 1 95 ? -3.158 1.748 -2.434 1.00 98.44 95 HIS A O 1
ATOM 817 N N . PHE A 1 96 ? -0.943 2.033 -2.237 1.00 98.38 96 PHE A N 1
ATOM 818 C CA . PHE A 1 96 ? -1.049 3.380 -1.680 1.00 98.38 96 PHE A CA 1
ATOM 819 C C . PHE A 1 96 ? -1.671 4.356 -2.692 1.00 98.38 96 PHE A C 1
ATOM 821 O O . PHE A 1 96 ? -2.601 5.092 -2.354 1.00 98.38 96 PHE A O 1
ATOM 828 N N . ALA A 1 97 ? -1.238 4.322 -3.954 1.00 98.62 97 ALA A N 1
ATOM 829 C CA . ALA A 1 97 ? -1.827 5.152 -4.999 1.00 98.62 97 ALA A CA 1
ATOM 830 C C . ALA A 1 97 ? -3.333 4.870 -5.162 1.00 98.62 97 ALA A C 1
ATOM 832 O O . ALA A 1 97 ? -4.123 5.811 -5.247 1.00 98.62 97 ALA A O 1
ATOM 833 N N . CYS A 1 98 ? -3.751 3.600 -5.120 1.00 98.50 98 CYS A N 1
ATOM 834 C CA . CYS A 1 98 ? -5.167 3.225 -5.144 1.00 98.50 98 CYS A CA 1
ATOM 835 C C . CYS A 1 98 ? -5.941 3.767 -3.931 1.00 98.50 98 CYS A C 1
ATOM 837 O O . CYS A 1 98 ? -7.004 4.357 -4.117 1.00 98.50 98 CYS A O 1
ATOM 839 N N . ILE A 1 99 ? -5.408 3.634 -2.708 1.00 98.19 99 ILE A N 1
ATOM 840 C CA . ILE A 1 99 ? -6.027 4.179 -1.483 1.00 98.19 99 ILE A CA 1
ATOM 841 C C . ILE A 1 99 ? -6.260 5.687 -1.620 1.00 98.19 99 ILE A C 1
ATOM 843 O O . ILE A 1 99 ? -7.363 6.173 -1.355 1.00 98.19 99 ILE A O 1
ATOM 847 N N . LEU A 1 100 ? -5.247 6.431 -2.070 1.00 97.44 100 LEU A N 1
ATOM 848 C CA . LEU A 1 100 ? -5.352 7.875 -2.271 1.00 97.44 100 LEU A CA 1
ATOM 849 C C . LEU A 1 100 ? -6.385 8.222 -3.343 1.00 97.44 100 LEU A C 1
ATOM 851 O O . LEU A 1 100 ? -7.252 9.064 -3.116 1.00 97.44 100 LEU A O 1
ATOM 855 N N . LEU A 1 101 ? -6.357 7.554 -4.494 1.00 96.81 101 LEU A N 1
ATOM 856 C CA . LEU A 1 101 ? -7.313 7.837 -5.559 1.00 96.81 101 LEU A CA 1
ATOM 857 C C . LEU A 1 101 ? -8.751 7.494 -5.152 1.00 96.81 101 LEU A C 1
ATOM 859 O O . LEU A 1 101 ? -9.654 8.264 -5.467 1.00 96.81 101 LEU A O 1
ATOM 863 N N . LEU A 1 102 ? -8.989 6.408 -4.418 1.00 95.75 102 LEU A N 1
ATOM 864 C CA . LEU A 1 102 ? -10.317 6.097 -3.879 1.00 95.75 102 LEU A CA 1
ATOM 865 C C . LEU A 1 102 ? -10.787 7.171 -2.888 1.00 95.75 102 LEU A C 1
ATOM 867 O O . LEU A 1 102 ? -11.924 7.631 -2.971 1.00 95.75 102 LEU A O 1
ATOM 871 N N . THR A 1 103 ? -9.892 7.618 -2.004 1.00 93.69 103 THR A N 1
ATOM 872 C CA . THR A 1 103 ? -10.178 8.637 -0.980 1.00 93.69 103 THR A CA 1
ATOM 873 C C . THR A 1 103 ? -10.492 10.006 -1.594 1.00 93.69 103 THR A C 1
ATOM 875 O O . THR A 1 103 ? -11.403 10.702 -1.147 1.00 93.69 103 THR A O 1
ATOM 878 N N . TYR A 1 104 ? -9.761 10.391 -2.643 1.00 91.88 104 TYR A N 1
ATOM 879 C CA . TYR A 1 104 ? -9.845 11.707 -3.289 1.00 91.88 104 TYR A CA 1
ATOM 880 C C . TYR A 1 104 ? -10.590 11.680 -4.633 1.00 91.88 104 TYR A C 1
ATOM 882 O O . TYR A 1 104 ? -10.383 12.566 -5.474 1.00 91.88 104 TYR A O 1
ATOM 890 N N . LYS A 1 105 ? -11.458 10.680 -4.848 1.00 91.12 105 LYS A N 1
ATOM 891 C CA . LYS A 1 105 ? -12.295 10.572 -6.047 1.00 91.12 105 LYS A CA 1
ATOM 892 C C . LYS A 1 105 ? -13.274 11.753 -6.142 1.00 91.12 105 LYS A C 1
ATOM 894 O O . LYS A 1 105 ? -14.104 11.927 -5.247 1.00 91.12 105 LYS A O 1
ATOM 899 N N . PRO A 1 106 ? -13.224 12.561 -7.217 1.00 87.44 106 PRO A N 1
ATOM 900 C CA . PRO A 1 106 ? -14.171 13.646 -7.429 1.00 87.44 106 PRO A CA 1
ATOM 901 C C . PRO A 1 106 ? -15.562 13.106 -7.741 1.00 87.44 106 PRO A C 1
ATOM 903 O O . PRO A 1 106 ? -15.729 12.195 -8.549 1.00 87.44 106 PRO A O 1
ATOM 906 N N . GLY A 1 107 ? -16.576 13.696 -7.124 1.00 76.81 107 GLY A N 1
ATOM 907 C CA . GLY A 1 107 ? -17.958 13.346 -7.394 1.00 76.81 107 GLY A CA 1
ATOM 908 C C . GLY A 1 107 ? -18.900 13.895 -6.330 1.00 76.81 107 GLY A C 1
ATOM 909 O O . GLY A 1 107 ? -18.457 14.296 -5.249 1.00 76.81 107 GLY A O 1
ATOM 910 N N . PRO A 1 108 ? -20.206 13.925 -6.624 1.00 61.78 108 PRO A N 1
ATOM 911 C CA . PRO A 1 108 ? -21.200 14.276 -5.633 1.00 61.78 108 PRO A CA 1
ATOM 912 C C . PRO A 1 108 ? -21.085 13.295 -4.456 1.00 61.78 108 PRO A C 1
ATOM 914 O O . PRO A 1 108 ? -21.305 12.100 -4.632 1.00 61.78 108 PRO A O 1
ATOM 917 N N . LYS A 1 109 ? -20.795 13.776 -3.238 1.00 57.84 109 LYS A N 1
ATOM 918 C CA . LYS A 1 109 ? -20.815 12.957 -2.003 1.00 57.84 109 LYS A CA 1
ATOM 919 C C . LYS A 1 109 ? -22.237 12.502 -1.611 1.00 57.84 109 LYS A C 1
ATOM 921 O O . LYS A 1 109 ? -22.497 12.175 -0.457 1.00 57.84 109 LYS A O 1
ATOM 926 N N . PHE A 1 110 ? -23.173 12.489 -2.559 1.00 48.16 110 PHE A N 1
ATOM 927 C CA . PHE A 1 110 ? -24.547 12.037 -2.382 1.00 48.16 110 PHE A CA 1
ATOM 928 C C . PHE A 1 110 ? -24.619 10.516 -2.554 1.00 48.16 110 PHE A C 1
ATOM 930 O O . PHE A 1 110 ? -25.307 10.005 -3.429 1.00 48.16 110 PHE A O 1
ATOM 937 N N . ALA A 1 111 ? -23.904 9.782 -1.707 1.00 46.62 111 ALA A N 1
ATOM 938 C CA . ALA A 1 111 ? -24.181 8.373 -1.471 1.00 46.62 111 ALA A CA 1
ATOM 939 C C . ALA A 1 111 ? -24.839 8.274 -0.092 1.00 46.62 111 ALA A C 1
ATOM 941 O O . ALA A 1 111 ? -24.179 8.156 0.933 1.00 46.62 111 ALA A O 1
ATOM 942 N N . ILE A 1 112 ? -26.155 8.491 -0.110 1.00 43.75 112 ILE A N 1
ATOM 943 C CA . ILE A 1 112 ? -27.177 8.007 0.823 1.00 43.75 112 ILE A CA 1
ATOM 944 C C . ILE A 1 112 ? -26.619 7.539 2.180 1.00 43.75 112 ILE A C 1
ATOM 946 O O . ILE A 1 112 ? -26.228 6.392 2.378 1.00 43.75 112 ILE A O 1
ATOM 950 N N . ARG A 1 113 ? -26.682 8.452 3.151 1.00 42.75 113 ARG A N 1
ATOM 951 C CA . ARG A 1 113 ? -26.573 8.198 4.591 1.00 42.75 113 ARG A CA 1
ATOM 952 C C . ARG A 1 113 ? -27.797 7.393 5.060 1.00 42.75 113 ARG A C 1
ATOM 954 O O . ARG A 1 113 ? -28.612 7.953 5.769 1.00 42.75 113 ARG A O 1
ATOM 961 N N . ASN A 1 114 ? -27.975 6.147 4.604 1.00 41.59 114 ASN A N 1
ATOM 962 C CA . ASN A 1 114 ? -29.015 5.201 5.062 1.00 41.59 114 ASN A CA 1
ATOM 963 C C . ASN A 1 114 ? -28.588 3.725 4.864 1.00 41.59 114 ASN A C 1
ATOM 965 O O . ASN A 1 114 ? -29.387 2.892 4.446 1.00 41.59 114 ASN A O 1
ATOM 969 N N . ALA A 1 115 ? -27.339 3.376 5.166 1.00 48.25 115 ALA A N 1
ATOM 970 C CA . ALA A 1 115 ? -26.944 1.979 5.333 1.00 48.25 115 ALA A CA 1
ATOM 971 C C . ALA A 1 115 ? -26.023 1.878 6.548 1.00 48.25 115 ALA A C 1
ATOM 973 O O . ALA A 1 115 ? -25.063 2.632 6.676 1.00 48.25 115 ALA A O 1
ATOM 974 N N . THR A 1 116 ? -26.337 0.975 7.469 1.00 54.44 116 THR A N 1
ATOM 975 C CA . THR A 1 116 ? -25.588 0.691 8.701 1.00 54.44 116 THR A CA 1
ATOM 976 C C . THR A 1 116 ? -24.283 -0.074 8.419 1.00 54.44 116 THR A C 1
ATOM 978 O O . THR A 1 116 ? -23.996 -1.071 9.074 1.00 54.44 116 THR A O 1
ATOM 981 N N . GLY A 1 117 ? -23.496 0.361 7.427 1.00 62.16 117 GLY A N 1
ATOM 982 C CA . GLY A 1 117 ? -22.285 -0.321 6.964 1.00 62.16 117 GLY A CA 1
ATOM 983 C C . GLY A 1 117 ? -21.273 0.604 6.280 1.00 62.16 117 GLY A C 1
ATOM 984 O O . GLY A 1 117 ? -21.570 1.759 5.970 1.00 62.16 117 GLY A O 1
ATOM 985 N N . LEU A 1 118 ? -20.056 0.089 6.069 1.00 73.81 118 LEU A N 1
ATOM 986 C CA . LEU A 1 118 ? -19.001 0.763 5.305 1.00 73.81 118 LEU A CA 1
ATOM 987 C C . LEU A 1 118 ? -19.449 0.950 3.848 1.00 73.81 118 LEU A C 1
ATOM 989 O O . LEU A 1 118 ? -20.083 0.069 3.272 1.00 73.81 118 LEU A O 1
ATOM 993 N N . SER A 1 119 ? -19.110 2.090 3.243 1.00 85.44 119 SER A N 1
ATOM 994 C CA . SER A 1 119 ? -19.336 2.298 1.810 1.00 85.44 119 SER A CA 1
ATOM 995 C C . SER A 1 119 ? -18.443 1.372 0.976 1.00 85.44 119 SER A C 1
ATOM 997 O O . SER A 1 119 ? -17.340 1.028 1.405 1.00 85.44 119 SER A O 1
ATOM 999 N N . ASP A 1 120 ? -18.856 1.046 -0.252 1.00 87.44 120 ASP A N 1
ATOM 1000 C CA . ASP A 1 120 ? -18.044 0.244 -1.186 1.00 87.44 120 ASP A CA 1
ATOM 1001 C C . ASP A 1 120 ? -16.639 0.832 -1.402 1.00 87.44 120 ASP A C 1
ATOM 1003 O O . ASP A 1 120 ? -15.665 0.100 -1.568 1.00 87.44 120 ASP A O 1
ATOM 1007 N N . ALA A 1 121 ? -16.517 2.163 -1.378 1.00 88.75 121 ALA A N 1
ATOM 1008 C CA . ALA A 1 121 ? -15.233 2.853 -1.476 1.00 88.75 121 ALA A CA 1
ATOM 1009 C C . ALA A 1 121 ? -14.355 2.615 -0.237 1.00 88.75 121 ALA A C 1
ATOM 1011 O O . ALA A 1 121 ? -13.167 2.329 -0.376 1.00 88.75 121 ALA A O 1
ATOM 1012 N N . ASN A 1 122 ? -14.934 2.685 0.965 1.00 93.19 122 ASN A N 1
ATOM 1013 C CA . ASN A 1 122 ? -14.212 2.398 2.204 1.00 93.19 122 ASN A CA 1
ATOM 1014 C C . ASN A 1 122 ? -13.793 0.925 2.277 1.00 93.19 122 ASN A C 1
ATOM 1016 O O . ASN A 1 122 ? -12.698 0.631 2.752 1.00 93.19 122 ASN A O 1
ATOM 1020 N N . GLN A 1 123 ? -14.623 0.010 1.766 1.00 94.75 123 GLN A N 1
ATOM 1021 C CA . GLN A 1 123 ? -14.271 -1.405 1.688 1.00 94.75 123 GLN A CA 1
ATOM 1022 C C . GLN A 1 123 ? -13.075 -1.635 0.755 1.00 94.75 123 GLN A C 1
ATOM 1024 O O . GLN A 1 123 ? -12.114 -2.286 1.152 1.00 94.75 123 GLN A O 1
ATOM 1029 N N . GLN A 1 124 ? -13.068 -1.018 -0.432 1.00 96.19 124 GLN A N 1
ATOM 1030 C CA . GLN A 1 124 ? -11.925 -1.091 -1.355 1.00 96.19 124 GLN A CA 1
ATOM 1031 C C . GLN A 1 124 ? -10.641 -0.493 -0.756 1.00 96.19 124 GLN A C 1
ATOM 1033 O O . GLN A 1 124 ? -9.552 -1.034 -0.952 1.00 96.19 124 GLN A O 1
ATOM 1038 N N . ILE A 1 125 ? -10.754 0.604 0.002 1.00 97.44 125 ILE A N 1
ATOM 1039 C CA . ILE A 1 125 ? -9.623 1.189 0.737 1.00 97.44 125 ILE A CA 1
ATOM 1040 C C . ILE A 1 125 ? -9.061 0.182 1.751 1.00 97.44 125 ILE A C 1
ATOM 1042 O O . ILE A 1 125 ? -7.846 -0.023 1.789 1.00 97.44 125 ILE A O 1
ATOM 1046 N N . LEU A 1 126 ? -9.924 -0.467 2.539 1.00 97.56 126 LEU A N 1
ATOM 1047 C CA . LEU A 1 126 ? -9.512 -1.490 3.503 1.00 97.56 126 LEU A CA 1
ATOM 1048 C C . LEU A 1 126 ? -8.875 -2.703 2.822 1.00 97.56 126 LEU A C 1
ATOM 1050 O O . LEU A 1 126 ? -7.877 -3.221 3.315 1.00 97.56 126 LEU A O 1
ATOM 1054 N N . ASP A 1 127 ? -9.395 -3.138 1.677 1.00 96.81 127 ASP A N 1
ATOM 1055 C CA . ASP A 1 127 ? -8.840 -4.278 0.945 1.00 96.81 127 ASP A CA 1
ATOM 1056 C C . ASP A 1 127 ? -7.408 -3.996 0.471 1.00 96.81 127 ASP A C 1
ATOM 1058 O O . ASP A 1 127 ? -6.524 -4.840 0.621 1.00 96.81 127 ASP A O 1
ATOM 1062 N N . HIS A 1 128 ? -7.132 -2.781 -0.011 1.00 98.06 128 HIS A N 1
ATOM 1063 C CA . HIS A 1 128 ? -5.764 -2.358 -0.313 1.00 98.06 128 HIS A CA 1
ATOM 1064 C C . HIS A 1 128 ? -4.892 -2.235 0.941 1.00 98.06 128 HIS A C 1
ATOM 1066 O O . HIS A 1 128 ? -3.747 -2.686 0.925 1.00 98.06 128 HIS A O 1
ATOM 1072 N N . ALA A 1 129 ? -5.419 -1.674 2.031 1.00 98.00 129 ALA A N 1
ATOM 1073 C CA . ALA A 1 129 ? -4.688 -1.540 3.290 1.00 98.00 129 ALA A CA 1
ATOM 1074 C C . ALA A 1 129 ? -4.249 -2.901 3.850 1.00 98.00 129 ALA A C 1
ATOM 1076 O O . ALA A 1 129 ? -3.079 -3.084 4.181 1.00 98.00 129 ALA A O 1
ATOM 1077 N N . ARG A 1 130 ? -5.156 -3.885 3.864 1.00 97.25 130 ARG A N 1
ATOM 1078 C CA . ARG A 1 130 ? -4.885 -5.268 4.288 1.00 97.25 130 ARG A CA 1
ATOM 1079 C C . ARG A 1 130 ? -3.753 -5.899 3.491 1.00 97.25 130 ARG A C 1
ATOM 1081 O O . ARG A 1 130 ? -2.901 -6.574 4.060 1.00 97.25 130 ARG A O 1
ATOM 1088 N N . VAL A 1 131 ? -3.725 -5.662 2.181 1.00 96.69 131 VAL A N 1
ATOM 1089 C CA . VAL A 1 131 ? -2.666 -6.164 1.301 1.00 96.69 131 VAL A CA 1
ATOM 1090 C C . VAL A 1 131 ? -1.317 -5.501 1.607 1.00 96.69 131 VAL A C 1
ATOM 1092 O O . VAL A 1 131 ? -0.310 -6.205 1.661 1.00 96.69 131 VAL A O 1
ATOM 1095 N N . ILE A 1 132 ? -1.282 -4.190 1.880 1.00 97.38 132 ILE A N 1
ATOM 1096 C CA . ILE A 1 132 ? -0.052 -3.503 2.316 1.00 97.38 132 ILE A CA 1
ATOM 1097 C C . ILE A 1 132 ? 0.423 -4.057 3.666 1.00 97.38 132 ILE A C 1
ATOM 1099 O O . ILE A 1 132 ? 1.602 -4.376 3.800 1.00 97.38 132 ILE A O 1
ATOM 1103 N N . CYS A 1 133 ? -0.468 -4.213 4.653 1.00 96.94 133 CYS A N 1
ATOM 1104 C CA . CYS A 1 133 ? -0.127 -4.788 5.959 1.00 96.94 133 CYS A CA 1
ATOM 1105 C C . CYS A 1 133 ? 0.432 -6.211 5.825 1.00 96.94 133 CYS A C 1
ATOM 1107 O O . CYS A 1 133 ? 1.444 -6.540 6.443 1.00 96.94 133 CYS A O 1
ATOM 1109 N N . GLY A 1 134 ? -0.188 -7.025 4.972 1.00 95.69 134 GLY A N 1
ATOM 1110 C CA . GLY A 1 134 ? 0.270 -8.367 4.633 1.00 95.69 134 GLY A CA 1
ATOM 1111 C C . GLY A 1 134 ? 1.673 -8.401 4.028 1.00 95.69 134 GLY A C 1
ATOM 1112 O O . GLY A 1 134 ? 2.558 -9.089 4.532 1.00 95.69 134 GLY A O 1
ATOM 1113 N N . ALA A 1 135 ? 1.902 -7.594 2.989 1.00 96.06 135 ALA A N 1
ATOM 1114 C CA . ALA A 1 135 ? 3.209 -7.465 2.348 1.00 96.06 135 ALA A CA 1
ATOM 1115 C C . ALA A 1 135 ? 4.285 -6.949 3.317 1.00 96.06 135 ALA A C 1
ATOM 1117 O O . ALA A 1 135 ? 5.394 -7.474 3.347 1.00 96.06 135 ALA A O 1
ATOM 1118 N N . CYS A 1 136 ? 3.944 -5.967 4.156 1.00 95.69 136 CYS A N 1
ATOM 1119 C CA . CYS A 1 136 ? 4.833 -5.425 5.181 1.00 95.69 136 CYS A CA 1
ATOM 1120 C C . CYS A 1 136 ? 5.245 -6.489 6.204 1.00 95.69 136 CYS A C 1
ATOM 1122 O O . CYS A 1 136 ? 6.410 -6.558 6.587 1.00 95.69 136 CYS A O 1
ATOM 1124 N N . LYS A 1 137 ? 4.308 -7.347 6.622 1.00 94.31 137 LYS A N 1
ATOM 1125 C CA . LYS A 1 137 ? 4.587 -8.451 7.547 1.00 94.31 137 LYS A CA 1
ATOM 1126 C C . LYS A 1 137 ? 5.506 -9.509 6.929 1.00 94.31 137 LYS A C 1
ATOM 1128 O O . LYS A 1 137 ? 6.355 -10.055 7.627 1.00 94.31 137 LYS A O 1
ATOM 1133 N N . CYS A 1 138 ? 5.345 -9.799 5.639 1.00 94.56 138 CYS A N 1
ATOM 1134 C CA . CYS A 1 138 ? 6.185 -10.753 4.910 1.00 94.56 138 CYS A CA 1
ATOM 1135 C C . CYS A 1 138 ? 7.578 -10.203 4.553 1.00 94.56 138 CYS A C 1
ATOM 1137 O O . CYS A 1 138 ? 8.484 -10.991 4.291 1.00 94.56 138 CYS A O 1
ATOM 1139 N N . ALA A 1 139 ? 7.763 -8.880 4.559 1.00 94.81 139 ALA A N 1
ATOM 1140 C CA . ALA A 1 139 ? 9.019 -8.210 4.221 1.00 94.81 139 ALA A CA 1
ATOM 1141 C C . ALA A 1 139 ? 9.471 -7.228 5.330 1.00 94.81 139 ALA A C 1
ATOM 1143 O O . ALA A 1 139 ? 9.560 -6.022 5.086 1.00 94.81 139 ALA A O 1
ATOM 1144 N N . PRO A 1 140 ? 9.775 -7.716 6.553 1.00 92.19 140 PRO A N 1
ATOM 1145 C CA . PRO A 1 140 ? 10.094 -6.859 7.704 1.00 92.19 140 PRO A CA 1
ATOM 1146 C C . PRO A 1 140 ? 11.380 -6.034 7.527 1.00 92.19 140 PRO A C 1
ATOM 1148 O O . PRO A 1 140 ? 11.532 -4.983 8.153 1.00 92.19 140 PRO A O 1
ATOM 1151 N N . GLU A 1 141 ? 12.288 -6.483 6.658 1.00 92.81 141 GLU A N 1
ATOM 1152 C CA . GLU A 1 141 ? 13.537 -5.784 6.330 1.00 92.81 141 GLU A CA 1
ATOM 1153 C C . GLU A 1 141 ? 13.313 -4.588 5.388 1.00 92.81 141 GLU A C 1
ATOM 1155 O O . GLU A 1 141 ? 14.126 -3.664 5.337 1.00 92.81 141 GLU A O 1
ATOM 1160 N N . THR A 1 142 ? 12.183 -4.543 4.670 1.00 95.06 142 THR A N 1
ATOM 1161 C CA . THR A 1 142 ? 11.856 -3.444 3.754 1.00 95.06 142 THR A CA 1
ATOM 1162 C C . THR A 1 142 ? 11.291 -2.242 4.522 1.00 95.06 142 THR A C 1
ATOM 1164 O O . THR A 1 142 ? 10.115 -1.896 4.410 1.00 95.06 142 THR A O 1
ATOM 1167 N N . GLY A 1 143 ? 12.146 -1.547 5.278 1.00 95.12 143 GLY A N 1
ATOM 1168 C CA . GLY A 1 143 ? 11.782 -0.367 6.080 1.00 95.12 143 GLY A CA 1
ATOM 1169 C C . GLY A 1 143 ? 10.907 0.682 5.359 1.00 95.12 143 GLY A C 1
ATOM 1170 O O . GLY A 1 143 ? 9.911 1.125 5.937 1.00 95.12 143 GLY A O 1
ATOM 1171 N N . PRO A 1 144 ? 11.172 1.052 4.085 1.00 95.25 144 PRO A N 1
ATOM 1172 C CA . PRO A 1 144 ? 10.319 1.987 3.339 1.00 95.25 144 PRO A CA 1
ATOM 1173 C C . PRO A 1 144 ? 8.852 1.544 3.177 1.00 95.25 144 PRO A C 1
ATOM 1175 O O . PRO A 1 144 ? 7.951 2.387 3.095 1.00 95.25 144 PRO A O 1
ATOM 1178 N N . LEU A 1 145 ? 8.580 0.236 3.160 1.00 95.88 145 LEU A N 1
ATOM 1179 C CA . LEU A 1 145 ? 7.215 -0.290 3.115 1.00 95.88 145 LEU A CA 1
ATOM 1180 C C . LEU A 1 145 ? 6.502 -0.084 4.457 1.00 95.88 145 LEU A C 1
ATOM 1182 O O . LEU A 1 145 ? 5.356 0.363 4.481 1.00 95.88 145 LEU A O 1
ATOM 1186 N N . SER A 1 146 ? 7.196 -0.300 5.573 1.00 95.94 146 SER A N 1
ATOM 1187 C CA . SER A 1 146 ? 6.679 0.005 6.911 1.00 95.94 146 SER A CA 1
ATOM 1188 C C . SER A 1 146 ? 6.405 1.501 7.092 1.00 95.94 146 SER A C 1
ATOM 1190 O O . SER A 1 146 ? 5.358 1.886 7.610 1.00 95.94 146 SER A O 1
ATOM 1192 N N . ILE A 1 147 ? 7.274 2.370 6.560 1.00 95.81 147 ILE A N 1
ATOM 1193 C CA . ILE A 1 147 ? 7.022 3.820 6.506 1.00 95.81 147 ILE A CA 1
ATOM 1194 C C . ILE A 1 147 ? 5.746 4.117 5.705 1.00 95.81 147 ILE A C 1
ATOM 1196 O O . ILE A 1 147 ? 4.953 4.973 6.101 1.00 95.81 147 ILE A O 1
ATOM 1200 N N . THR A 1 148 ? 5.510 3.402 4.602 1.00 95.31 148 THR A N 1
ATOM 1201 C CA . THR A 1 148 ? 4.275 3.538 3.812 1.00 95.31 148 THR A CA 1
ATOM 1202 C C . THR A 1 148 ? 3.041 3.166 4.640 1.00 95.31 148 THR A C 1
ATOM 1204 O O . THR A 1 148 ? 2.057 3.909 4.631 1.00 95.31 148 THR A O 1
ATOM 1207 N N . VAL A 1 149 ? 3.094 2.084 5.428 1.00 96.81 149 VAL A N 1
ATOM 1208 C CA . VAL A 1 149 ? 2.033 1.741 6.395 1.00 96.81 149 VAL A CA 1
ATOM 1209 C C . VAL A 1 149 ? 1.794 2.908 7.354 1.00 96.81 149 VAL A C 1
ATOM 1211 O O . VAL A 1 149 ? 0.664 3.383 7.441 1.00 96.81 149 VAL A O 1
ATOM 1214 N N . CYS A 1 150 ? 2.840 3.446 7.991 1.00 96.88 150 CYS A N 1
ATOM 1215 C CA . CYS A 1 150 ? 2.718 4.565 8.932 1.00 96.88 150 CYS A CA 1
ATOM 1216 C C . CYS A 1 150 ? 2.057 5.817 8.336 1.00 96.88 150 CYS A C 1
ATOM 1218 O O . CYS A 1 150 ? 1.359 6.526 9.053 1.00 96.88 150 CYS A O 1
ATOM 1220 N N . HIS A 1 151 ? 2.263 6.112 7.051 1.00 92.12 151 HIS A N 1
ATOM 1221 C CA . HIS A 1 151 ? 1.641 7.276 6.409 1.00 92.12 151 HIS A CA 1
ATOM 1222 C C . HIS A 1 151 ? 0.200 7.000 5.979 1.00 92.12 151 HIS A C 1
ATOM 1224 O O . HIS A 1 151 ? -0.682 7.838 6.162 1.00 92.12 151 HIS A O 1
ATOM 1230 N N . THR A 1 152 ? -0.057 5.824 5.407 1.00 95.56 152 THR A N 1
ATOM 1231 C CA . THR A 1 152 ? -1.387 5.486 4.880 1.00 95.56 152 THR A CA 1
ATOM 1232 C C . THR A 1 152 ? -2.410 5.209 5.977 1.00 95.56 152 THR A C 1
ATOM 1234 O O . THR A 1 152 ? -3.601 5.437 5.765 1.00 95.56 152 THR A O 1
ATOM 1237 N N . ILE A 1 153 ? -1.965 4.761 7.154 1.00 97.56 153 ILE A N 1
ATOM 1238 C CA . ILE A 1 153 ? -2.829 4.322 8.257 1.00 97.56 153 ILE A CA 1
ATOM 1239 C C . ILE A 1 153 ? -3.781 5.395 8.780 1.00 97.56 153 ILE A C 1
ATOM 1241 O O . ILE A 1 153 ? -4.842 5.066 9.293 1.00 97.56 153 ILE A O 1
ATOM 1245 N N . PHE A 1 154 ? -3.474 6.676 8.592 1.00 95.31 154 PHE A N 1
ATOM 1246 C CA . PHE A 1 154 ? -4.386 7.759 8.966 1.00 95.31 154 PHE A CA 1
ATOM 1247 C C . PHE A 1 154 ? -5.616 7.861 8.055 1.00 95.31 154 PHE A C 1
ATOM 1249 O O . PHE A 1 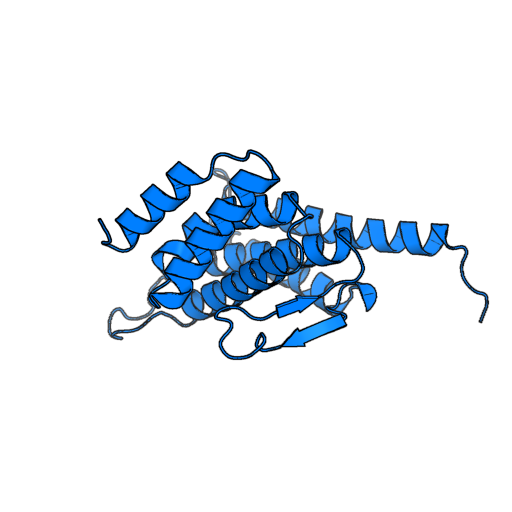154 ? -6.612 8.466 8.439 1.00 95.31 154 PHE A O 1
ATOM 1256 N N . ILE A 1 155 ? -5.566 7.259 6.863 1.00 95.25 155 ILE A N 1
ATOM 1257 C CA . ILE A 1 155 ? -6.695 7.203 5.930 1.00 95.25 155 ILE A CA 1
ATOM 1258 C C . ILE A 1 155 ? -7.602 6.021 6.278 1.00 95.25 155 ILE A C 1
ATOM 1260 O O . ILE A 1 155 ? -8.812 6.178 6.412 1.00 95.25 155 ILE A O 1
ATOM 1264 N N . TRP A 1 156 ? -7.020 4.828 6.410 1.00 96.56 156 TRP A N 1
ATOM 1265 C CA . TRP A 1 156 ? -7.782 3.582 6.522 1.00 96.56 156 TRP A CA 1
ATOM 1266 C C . TRP A 1 156 ? -7.904 3.048 7.952 1.00 96.56 156 TRP A C 1
ATOM 1268 O O . TRP A 1 156 ? -8.829 2.295 8.233 1.00 96.56 156 TRP A O 1
ATOM 1278 N N . GLY A 1 157 ? -7.033 3.453 8.877 1.00 97.06 157 GLY A N 1
ATOM 1279 C CA . GLY A 1 157 ? -7.038 3.021 10.278 1.00 97.06 157 GLY A CA 1
ATOM 1280 C C . GLY A 1 157 ? -8.368 3.268 10.999 1.00 97.06 157 GLY A C 1
ATOM 1281 O O . GLY A 1 157 ? -8.868 2.337 11.635 1.00 97.06 157 GLY A O 1
ATOM 1282 N N . PRO A 1 158 ? -9.011 4.447 10.855 1.00 95.81 158 PRO A N 1
ATOM 1283 C CA . PRO A 1 158 ? -10.337 4.694 11.430 1.00 95.81 158 PRO A CA 1
ATOM 1284 C C . PRO A 1 158 ? -11.446 3.784 10.876 1.00 95.81 158 PRO A C 1
ATOM 1286 O O . PRO A 1 158 ? -12.467 3.589 11.529 1.00 95.81 158 PRO A O 1
ATOM 1289 N N . LEU A 1 159 ? -11.259 3.214 9.679 1.00 95.69 159 LEU A N 1
ATOM 1290 C CA . LEU A 1 159 ? -12.230 2.318 9.042 1.00 95.69 159 LEU A CA 1
ATOM 1291 C C . LEU A 1 159 ? -12.156 0.882 9.589 1.00 95.69 159 LEU A C 1
ATOM 1293 O O . LEU A 1 159 ? -13.067 0.093 9.347 1.00 95.69 159 LEU A O 1
ATOM 1297 N N . VAL A 1 160 ? -11.088 0.530 10.312 1.00 96.12 160 VAL A N 1
ATOM 1298 C CA . VAL A 1 160 ? -10.855 -0.825 10.827 1.00 96.12 160 VAL A CA 1
ATOM 1299 C C . VAL A 1 160 ? -11.773 -1.103 12.016 1.00 96.12 160 VAL A C 1
ATOM 1301 O O . VAL A 1 160 ? -11.645 -0.488 13.080 1.00 96.12 160 VAL A O 1
ATOM 1304 N N . THR A 1 161 ? -12.679 -2.068 11.865 1.00 93.94 161 THR A N 1
ATOM 1305 C CA . THR A 1 161 ? -13.642 -2.461 12.910 1.00 93.94 161 THR A CA 1
ATOM 1306 C C . THR A 1 161 ? -13.306 -3.780 13.597 1.00 93.94 161 THR A C 1
ATOM 1308 O O . THR A 1 161 ? -13.717 -3.969 14.738 1.00 93.94 161 THR A O 1
ATOM 1311 N N . ASP A 1 162 ? -12.580 -4.682 12.933 1.00 94.31 162 ASP A N 1
ATOM 1312 C CA . ASP A 1 162 ? -12.226 -5.994 13.482 1.00 94.31 162 ASP A CA 1
ATOM 1313 C C . ASP A 1 162 ? -11.140 -5.852 14.571 1.00 94.31 162 ASP A C 1
ATOM 1315 O O . ASP A 1 162 ? -10.045 -5.362 14.278 1.00 94.31 162 ASP A O 1
ATOM 1319 N N . PRO A 1 163 ? -11.399 -6.271 15.827 1.00 95.12 163 PRO A N 1
ATOM 1320 C CA . PRO A 1 163 ? -10.398 -6.252 16.890 1.00 95.12 163 PRO A CA 1
ATOM 1321 C C . PRO A 1 163 ? -9.110 -7.010 16.545 1.00 95.12 163 PRO A C 1
ATOM 1323 O O . PRO A 1 163 ? -8.034 -6.562 16.939 1.00 95.12 163 PRO A O 1
ATOM 1326 N N . ALA A 1 164 ? -9.199 -8.109 15.789 1.00 94.75 164 ALA A N 1
ATOM 1327 C CA . ALA A 1 164 ? -8.030 -8.882 15.383 1.00 94.75 164 ALA A CA 1
ATOM 1328 C C . ALA A 1 164 ? -7.153 -8.095 14.393 1.00 94.75 164 ALA A C 1
ATOM 1330 O O . ALA A 1 164 ? -5.930 -8.093 14.527 1.00 94.75 164 ALA A O 1
ATOM 1331 N N . GLU A 1 165 ? -7.761 -7.354 13.455 1.00 95.81 165 GLU A N 1
ATOM 1332 C CA . GLU A 1 165 ? -7.036 -6.431 12.562 1.00 95.81 165 GLU A CA 1
ATOM 1333 C C . GLU A 1 165 ? -6.342 -5.331 13.364 1.00 95.81 165 GLU A C 1
ATOM 1335 O O . GLU A 1 165 ? -5.158 -5.074 13.155 1.00 95.81 165 GLU A O 1
ATOM 1340 N N . ARG A 1 166 ? -7.044 -4.716 14.323 1.00 97.06 166 ARG A N 1
ATOM 1341 C CA . ARG A 1 166 ? -6.491 -3.655 15.184 1.00 97.06 166 ARG A CA 1
ATOM 1342 C C . ARG A 1 166 ? -5.279 -4.127 15.982 1.00 97.06 166 ARG A C 1
ATOM 1344 O O . ARG A 1 166 ? -4.275 -3.416 16.061 1.00 97.06 166 ARG A O 1
ATOM 1351 N N . GLU A 1 167 ? -5.368 -5.317 16.571 1.00 95.94 167 GLU A N 1
ATOM 1352 C CA . GLU A 1 167 ? -4.267 -5.923 17.316 1.00 95.94 167 GLU A CA 1
ATOM 1353 C C . GLU A 1 167 ? -3.071 -6.214 16.401 1.00 95.94 167 GLU A C 1
ATOM 1355 O O . GLU A 1 167 ? -1.935 -5.881 16.741 1.00 95.94 167 GLU A O 1
ATOM 1360 N N . GLU A 1 168 ? -3.320 -6.782 15.221 1.00 95.62 168 GLU A N 1
ATOM 1361 C CA . GLU A 1 168 ? -2.267 -7.116 14.263 1.00 95.62 168 GLU A CA 1
ATOM 1362 C C . GLU A 1 168 ? -1.566 -5.864 13.715 1.00 95.62 168 GLU A C 1
ATOM 1364 O O . GLU A 1 168 ? -0.342 -5.838 13.588 1.00 95.62 168 GLU A O 1
ATOM 1369 N N . ILE A 1 169 ? -2.313 -4.785 13.473 1.00 97.25 169 ILE A N 1
ATOM 1370 C CA . ILE A 1 169 ? -1.769 -3.470 13.111 1.00 97.25 169 ILE A CA 1
ATOM 1371 C C . ILE A 1 169 ? -0.850 -2.936 14.213 1.00 97.25 169 ILE A C 1
ATOM 1373 O O . ILE A 1 169 ? 0.250 -2.462 13.926 1.00 97.25 169 ILE A O 1
ATOM 1377 N N . ALA A 1 170 ? -1.276 -3.011 15.477 1.00 97.25 170 ALA A N 1
ATOM 1378 C CA . ALA A 1 170 ? -0.456 -2.556 16.596 1.00 97.25 170 ALA A CA 1
ATOM 1379 C C . ALA A 1 170 ? 0.839 -3.375 16.710 1.00 97.25 170 ALA A C 1
ATOM 1381 O O . ALA A 1 170 ? 1.909 -2.794 16.886 1.00 97.25 170 ALA A O 1
ATOM 1382 N N . LYS A 1 171 ? 0.767 -4.704 16.541 1.00 96.31 171 LYS A N 1
ATOM 1383 C CA . LYS A 1 171 ? 1.948 -5.584 16.504 1.00 96.31 171 LYS A CA 1
ATOM 1384 C C . LYS A 1 171 ? 2.901 -5.212 15.371 1.00 96.31 171 LYS A C 1
ATOM 1386 O O . LYS A 1 171 ? 4.105 -5.144 15.603 1.00 96.31 171 LYS A O 1
ATOM 1391 N N . LEU A 1 172 ? 2.374 -4.935 14.177 1.00 96.25 172 LEU A N 1
ATOM 1392 C CA . LEU A 1 172 ? 3.170 -4.526 13.019 1.00 96.25 172 LEU A CA 1
ATOM 1393 C C . LEU A 1 172 ? 3.938 -3.222 13.292 1.00 96.25 172 LEU A C 1
ATOM 1395 O O . LEU A 1 172 ? 5.127 -3.137 12.997 1.00 96.25 172 LEU A O 1
ATOM 1399 N N . LEU A 1 173 ? 3.281 -2.229 13.902 1.00 97.62 173 LEU A N 1
ATOM 1400 C CA . LEU A 1 173 ? 3.907 -0.957 14.278 1.00 97.62 173 LEU A CA 1
ATOM 1401 C C . LEU A 1 173 ? 4.987 -1.145 15.356 1.00 97.62 173 LEU A C 1
ATOM 1403 O O . LEU A 1 173 ? 6.100 -0.652 15.188 1.00 97.62 173 LEU A O 1
ATOM 1407 N N . VAL A 1 174 ? 4.706 -1.925 16.407 1.00 97.44 174 VAL A N 1
ATOM 1408 C CA . VAL A 1 174 ? 5.696 -2.249 17.452 1.00 97.44 174 VAL A CA 1
ATOM 1409 C C . VAL A 1 174 ? 6.922 -2.945 16.860 1.00 97.44 174 VAL A C 1
ATOM 1411 O O . VAL A 1 174 ? 8.048 -2.565 17.174 1.00 97.44 174 VAL A O 1
ATOM 1414 N N . ALA A 1 175 ? 6.721 -3.937 15.989 1.00 95.81 175 ALA A N 1
ATOM 1415 C CA . ALA A 1 175 ? 7.817 -4.642 15.331 1.00 95.81 175 ALA A CA 1
ATOM 1416 C C . ALA A 1 175 ? 8.651 -3.698 14.451 1.00 95.81 175 ALA A C 1
ATOM 1418 O O . ALA A 1 175 ? 9.878 -3.782 14.441 1.00 95.81 175 ALA A O 1
ATOM 1419 N N . PHE A 1 176 ? 8.004 -2.762 13.747 1.00 96.62 176 PHE A N 1
ATOM 1420 C CA . PHE A 1 176 ? 8.712 -1.765 12.950 1.00 96.62 176 PHE A CA 1
ATOM 1421 C C . PHE A 1 176 ? 9.597 -0.855 13.815 1.00 96.62 176 PHE A C 1
ATOM 1423 O O . PHE A 1 176 ? 10.764 -0.650 13.485 1.00 96.62 176 PHE A O 1
ATOM 1430 N N . GLU A 1 177 ? 9.086 -0.364 14.945 1.00 97.00 177 GLU A N 1
ATOM 1431 C CA . GLU A 1 177 ? 9.865 0.452 15.883 1.00 97.00 177 GLU A CA 1
ATOM 1432 C C . GLU A 1 177 ? 11.047 -0.316 16.485 1.00 97.00 177 GLU A C 1
ATOM 1434 O O . GLU A 1 177 ? 12.148 0.221 16.562 1.00 97.00 177 GLU A O 1
ATOM 1439 N N . GLN A 1 178 ? 10.853 -1.585 16.847 1.00 95.50 178 GLN A N 1
ATOM 1440 C CA . GLN A 1 178 ? 11.920 -2.428 17.394 1.00 95.50 178 GLN A CA 1
ATOM 1441 C C . GLN A 1 178 ? 13.034 -2.708 16.379 1.00 95.50 178 GLN A C 1
ATOM 1443 O O . GLN A 1 178 ? 14.208 -2.687 16.743 1.00 95.50 178 GLN A O 1
ATOM 1448 N N . ASN A 1 179 ? 12.674 -2.953 15.118 1.00 93.69 179 ASN A N 1
ATOM 1449 C CA . ASN A 1 179 ? 13.632 -3.347 14.085 1.00 93.69 179 ASN A CA 1
ATOM 1450 C C . ASN A 1 179 ? 14.334 -2.149 13.428 1.00 93.69 179 ASN A C 1
ATOM 1452 O O . ASN A 1 179 ? 15.484 -2.267 13.015 1.00 93.69 179 ASN A O 1
ATOM 1456 N N . HIS A 1 180 ? 13.658 -0.999 13.320 1.00 93.38 180 HIS A N 1
ATOM 1457 C CA . HIS A 1 180 ? 14.139 0.159 12.548 1.00 93.38 180 HIS A CA 1
ATOM 1458 C C . HIS A 1 180 ? 14.273 1.449 13.367 1.00 93.38 180 HIS A C 1
ATOM 1460 O O . HIS A 1 180 ? 14.641 2.482 12.812 1.00 93.38 180 HIS A O 1
ATOM 1466 N N . PHE A 1 181 ? 13.972 1.420 14.670 1.00 94.69 181 PHE A N 1
ATOM 1467 C CA . PHE A 1 181 ? 14.008 2.585 15.570 1.00 94.69 181 PHE A CA 1
ATOM 1468 C C . PHE A 1 181 ? 13.119 3.757 15.115 1.00 94.69 181 PHE A C 1
ATOM 1470 O O . PHE A 1 181 ? 13.350 4.912 15.478 1.00 94.69 181 PHE A O 1
ATOM 1477 N N . TRP A 1 182 ? 12.088 3.470 14.314 1.00 94.12 182 TRP A N 1
ATOM 1478 C CA . TRP A 1 182 ? 11.117 4.465 13.873 1.00 94.12 182 TRP A CA 1
ATOM 1479 C C . TRP A 1 182 ? 10.047 4.674 14.954 1.00 94.12 182 TRP A C 1
ATOM 1481 O O . TRP A 1 182 ? 9.419 3.700 15.360 1.00 94.12 182 TRP A O 1
ATOM 1491 N N . PRO A 1 183 ? 9.780 5.907 15.417 1.00 95.50 183 PRO A N 1
ATOM 1492 C CA . PRO A 1 183 ? 8.853 6.137 16.521 1.00 95.50 183 PRO A CA 1
ATOM 1493 C C . PRO A 1 183 ? 7.402 5.923 16.065 1.00 95.50 183 PRO A C 1
ATOM 1495 O O . PRO A 1 183 ? 6.806 6.791 15.425 1.00 95.50 183 PRO A O 1
ATOM 1498 N N . THR A 1 184 ? 6.812 4.779 16.409 1.00 97.44 184 THR A N 1
ATOM 1499 C CA . THR A 1 184 ? 5.430 4.401 16.066 1.00 97.44 184 THR A CA 1
ATOM 1500 C C . THR A 1 184 ? 4.473 4.439 17.257 1.00 97.44 184 THR A C 1
ATOM 1502 O O . THR A 1 184 ? 3.258 4.481 17.055 1.00 97.44 184 THR A O 1
ATOM 1505 N N . ALA A 1 185 ? 4.979 4.485 18.493 1.00 97.00 185 ALA A N 1
ATOM 1506 C CA . ALA A 1 185 ? 4.166 4.480 19.714 1.00 97.00 185 ALA A CA 1
ATOM 1507 C C . ALA A 1 185 ? 3.049 5.548 19.731 1.00 97.00 185 ALA A C 1
ATOM 1509 O O . ALA A 1 185 ? 1.928 5.296 20.191 1.00 97.00 185 ALA A O 1
ATOM 1510 N N . TRP A 1 186 ? 3.320 6.735 19.179 1.00 96.44 186 TRP A N 1
ATOM 1511 C CA . TRP A 1 186 ? 2.328 7.808 19.067 1.00 96.44 186 TRP A CA 1
ATOM 1512 C C . TRP A 1 186 ? 1.228 7.488 18.038 1.00 96.44 186 TRP A C 1
ATOM 1514 O O . TRP A 1 186 ? 0.071 7.838 18.267 1.00 96.44 186 TRP A O 1
ATOM 1524 N N . ILE A 1 187 ? 1.553 6.771 16.953 1.00 97.56 187 ILE A N 1
ATOM 1525 C CA . ILE A 1 187 ? 0.586 6.299 15.946 1.00 97.56 187 ILE A CA 1
ATOM 1526 C C . ILE A 1 187 ? -0.357 5.282 16.588 1.00 97.56 187 ILE A C 1
ATOM 1528 O O . ILE A 1 187 ? -1.572 5.400 16.459 1.00 97.56 187 ILE A O 1
ATOM 1532 N N . ILE A 1 188 ? 0.188 4.321 17.343 1.00 97.50 188 ILE A N 1
ATOM 1533 C CA . ILE A 1 188 ? -0.608 3.317 18.068 1.00 97.50 188 ILE A CA 1
ATOM 1534 C C . ILE A 1 188 ? -1.572 4.004 19.040 1.00 97.50 188 ILE A C 1
ATOM 1536 O O . ILE A 1 188 ? -2.752 3.663 19.092 1.00 97.50 188 ILE A O 1
ATOM 1540 N N . THR A 1 189 ? -1.082 4.995 19.787 1.00 97.12 189 THR A N 1
ATOM 1541 C CA . THR A 1 189 ? -1.909 5.777 20.718 1.00 97.12 189 THR A CA 1
ATOM 1542 C C . THR A 1 189 ? -3.039 6.509 19.994 1.00 97.12 189 THR A C 1
ATOM 1544 O O . THR A 1 189 ? -4.187 6.464 20.440 1.00 97.12 189 THR A O 1
ATOM 1547 N N . ALA A 1 190 ? -2.741 7.147 18.859 1.00 96.94 190 ALA A N 1
ATOM 1548 C CA . ALA A 1 190 ? -3.747 7.825 18.047 1.00 96.94 190 ALA A CA 1
ATOM 1549 C C . ALA A 1 190 ? -4.820 6.849 17.537 1.00 96.94 190 ALA A C 1
ATOM 1551 O O . ALA A 1 190 ? -6.009 7.129 17.662 1.00 96.94 190 ALA A O 1
ATOM 1552 N N . LEU A 1 191 ? -4.421 5.674 17.045 1.00 96.88 191 LEU A N 1
ATOM 1553 C CA . LEU A 1 191 ? -5.353 4.659 16.550 1.00 96.88 191 LEU A CA 1
ATOM 1554 C C . LEU A 1 191 ? -6.246 4.091 17.648 1.00 96.88 191 LEU A C 1
ATOM 1556 O O . LEU A 1 191 ? -7.451 3.982 17.454 1.00 96.88 191 LEU A O 1
ATOM 1560 N N . LYS A 1 192 ? -5.686 3.779 18.821 1.00 96.50 192 LYS A N 1
ATOM 1561 C CA . LYS A 1 192 ? -6.474 3.324 19.975 1.00 96.50 192 LYS A CA 1
ATOM 1562 C C . LYS A 1 192 ? -7.561 4.329 20.345 1.00 96.50 192 LYS A C 1
ATOM 1564 O O . LYS A 1 192 ? -8.712 3.936 20.532 1.00 96.50 192 LYS A O 1
ATOM 1569 N N . LYS A 1 193 ? -7.220 5.622 20.351 1.00 96.00 193 LYS A N 1
ATOM 1570 C CA . LYS A 1 193 ? -8.183 6.704 20.572 1.00 96.00 193 LYS A CA 1
ATOM 1571 C C . LYS A 1 193 ? -9.287 6.716 19.508 1.00 96.00 193 LYS A C 1
ATOM 1573 O O . LYS A 1 193 ? -10.455 6.774 19.880 1.00 96.00 193 LYS A O 1
ATOM 1578 N N . GLU A 1 194 ? -8.940 6.622 18.223 1.00 94.56 194 GLU A N 1
ATOM 1579 C CA . GLU A 1 194 ? -9.923 6.540 17.124 1.00 94.56 194 GLU A CA 1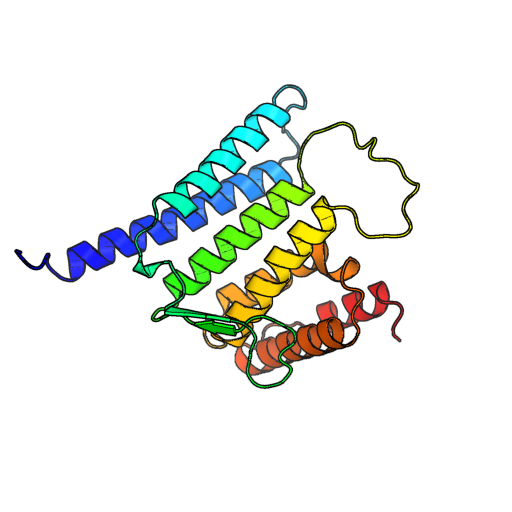
ATOM 1580 C C . GLU A 1 194 ? -10.831 5.305 17.240 1.00 94.56 194 GLU A C 1
ATOM 1582 O O . GLU A 1 194 ? -12.024 5.360 16.955 1.00 94.56 194 GLU A O 1
ATOM 1587 N N . TRP A 1 195 ? -10.292 4.185 17.719 1.00 95.75 195 TRP A N 1
ATOM 1588 C CA . TRP A 1 195 ? -11.034 2.942 17.928 1.00 95.75 195 TRP A CA 1
ATOM 1589 C C . TRP A 1 195 ? -11.874 2.913 19.210 1.00 95.75 195 TRP A C 1
ATOM 1591 O O . TRP A 1 195 ? -12.586 1.929 19.431 1.00 95.75 195 TRP A O 1
ATOM 1601 N N . GLY A 1 196 ? -11.798 3.952 20.049 1.00 93.25 196 GLY A N 1
ATOM 1602 C CA . GLY A 1 196 ? -12.482 4.013 21.342 1.00 93.25 196 GLY A CA 1
ATOM 1603 C C . GLY A 1 196 ? -11.910 3.053 22.391 1.00 93.25 196 GLY A C 1
ATOM 1604 O O . GLY A 1 196 ? -12.632 2.637 23.293 1.00 93.25 196 GLY A O 1
ATOM 1605 N N . ILE A 1 197 ? -10.637 2.673 22.261 1.00 86.81 197 ILE A N 1
ATOM 1606 C CA . ILE A 1 197 ? -9.928 1.770 23.171 1.00 86.81 197 ILE A CA 1
ATOM 1607 C C . ILE A 1 197 ? -8.994 2.627 24.037 1.00 86.81 197 ILE A C 1
ATOM 1609 O O . ILE A 1 197 ? -8.132 3.323 23.502 1.00 86.81 197 ILE A O 1
ATOM 1613 N N . SER A 1 198 ? -9.179 2.600 25.360 1.00 61.81 198 SER A N 1
ATOM 1614 C CA . SER A 1 198 ? -8.276 3.241 26.333 1.00 61.81 198 SER A CA 1
ATOM 1615 C C . SER A 1 198 ? -7.074 2.360 26.643 1.00 61.81 198 SER A C 1
ATOM 1617 O O . SER A 1 198 ? -7.323 1.178 26.977 1.00 61.81 198 SER A O 1
#